Protein AF-D3ACR5-F1 (afdb_monomer)

Mean predicted aligned error: 16.27 Å

Secondary structure (DSSP, 8-state):
---------------------------------------------------------------------------------HHHHHHT--GGGGT-EEEETTEEEEEEEEEE-SSTTT--EEEEEEEEE-SS-TTPEEEEEEEEEE--TT--EEEE--EESSSSPPP--EEEEEE-SSSS-EEEEES-TTT-EEEEEHHHHSS-THHHHS---HHHHTTS-HHHHHHHHHHHHHHTTB--SSHHHHHHHHTSTT----B-TTT--GGGS-HHHHHHHHHHHHHHTS-HHHHTEETTEEGGGTTTT----GGGGGS-TT----

Solvent-accessible surface area (backbone atoms only — not comparable to full-atom values): 20387 Å² total; per-residue (Å²): 138,85,88,82,85,85,82,86,90,84,87,84,86,80,87,81,84,87,77,92,84,88,84,84,88,84,84,88,85,90,85,89,86,83,87,82,88,86,87,86,86,88,85,91,88,86,92,86,84,90,85,90,88,94,85,86,85,86,90,87,85,87,82,92,79,83,87,79,90,76,83,76,74,79,75,72,78,73,86,66,44,45,29,37,60,24,59,73,49,63,75,56,60,52,73,42,51,22,24,27,47,18,33,59,50,35,34,39,35,33,41,70,35,101,54,79,60,74,35,33,33,34,31,41,38,34,32,36,49,48,54,89,40,75,86,49,71,41,75,42,27,41,28,72,42,78,52,42,76,87,48,51,69,45,82,33,63,45,51,60,67,71,85,89,70,80,77,52,51,32,39,40,34,60,42,68,86,47,99,73,46,36,34,41,29,41,81,28,89,92,66,45,45,47,25,28,44,46,80,78,70,45,99,59,52,56,52,70,76,40,78,71,54,67,86,81,50,38,76,52,52,54,68,54,42,53,47,55,52,46,47,60,45,29,37,63,2,38,40,55,91,51,64,70,57,34,57,56,46,69,70,36,90,52,48,35,77,76,31,54,67,89,73,56,58,76,72,71,48,30,65,40,37,54,52,34,41,50,52,41,55,59,52,54,75,42,56,55,77,63,50,21,34,58,98,86,43,58,48,80,73,33,73,90,62,58,72,76,59,84,63,59,82,72,52,67,100,80,68,82,85,130

pLDDT: mean 71.91, std 27.98, range [21.19, 98.62]

Foldseek 3Di:
DDDDDDDDDDDDDDDDDDDDDDDDDDDDDDDDDDDDDDDDDDDDDDDDDDDYDDDDDDDDDDDDDDDDDDDPPPPPPPQDALLCVLQVHDPCQAVFWWAFQLARQWIKGWHFPPPGRHQVKIKIWTWGHDQAHLADIDTAWIWIDNGGRPDFKDKTFTHGPDPDDDTWIKIWGWQCVDPFTWIAIDGDPVRGGIIHTLVPQDPDSCLSRAADDLVNPLQPALVVLVLNLVSQVQSNQEADPDPVNNVVSVPRPRGHNDDYNVRDDCSSGHVSNVNSNVVSVVSSPDHSQRSCADPNRRVNVCVVPPPDPPCVVVPPPPDDDD

InterPro domains:
  IPR025582 YARHG domain [PF13308] (208-285)
  IPR025582 YARHG domain [SM01324] (200-285)
  IPR038434 YARHG domain superfamily [G3DSA:1.20.58.1690] (197-282)

Organism: NCBI:txid566550

Sequence (322 aa):
MKNKLLPGLIIALGLLTSACHTDSGFDAPAESFQKESQAETVSPAEEKPAAKDQSSDPADHVSIGTEETKDTETAFHTFSVKALNHLNADPSLIYNRYVKAGDIRTAISFSLAQDWKESDSLTCHFQTQDSQYESSWNGTADAVINTESGTITYKLIPEFFGTNQKNGTCEITFHLDETVPYIAVEGDPRLEGEYYSFQDSFSRPDEFTRYLGKADLYLYPTEDLKLLRNEIYAAHGRKFDTESLNQYFSAQAWYRGLLEPNAFSDAVLSDIEKKNITLIRELEEIPYNERNTIDGIQYGDEWDRLPVAPYLSYLHPGHETG

Structure (mmCIF, N/CA/C/O backbone):
data_AF-D3ACR5-F1
#
_entry.id   AF-D3ACR5-F1
#
loop_
_atom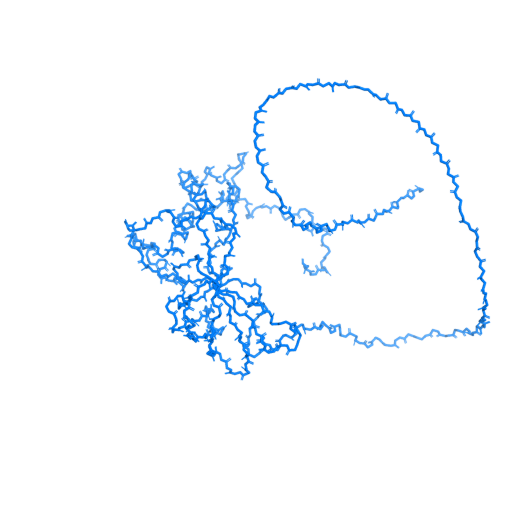_site.group_PDB
_atom_site.id
_atom_site.type_symbol
_atom_site.label_atom_id
_atom_site.label_alt_id
_atom_site.label_comp_id
_atom_site.label_asym_id
_atom_site.label_entity_id
_atom_site.label_seq_id
_atom_site.pdbx_PDB_ins_code
_atom_site.Cartn_x
_atom_site.Cartn_y
_atom_site.Cartn_z
_atom_site.occupancy
_atom_site.B_iso_or_equiv
_atom_site.auth_seq_id
_atom_site.auth_comp_id
_atom_site.auth_asym_id
_atom_site.auth_atom_id
_atom_site.pdbx_PDB_model_num
ATOM 1 N N . MET A 1 1 ? 44.773 37.109 18.756 1.00 33.84 1 MET A N 1
ATOM 2 C CA . MET A 1 1 ? 44.115 38.436 18.774 1.00 33.84 1 MET A CA 1
ATOM 3 C C . MET A 1 1 ? 42.871 38.376 17.899 1.00 33.84 1 MET A C 1
ATOM 5 O O . MET A 1 1 ? 42.998 37.968 16.756 1.00 33.84 1 MET A O 1
ATOM 9 N N . LYS A 1 2 ? 41.740 38.850 18.445 1.00 31.11 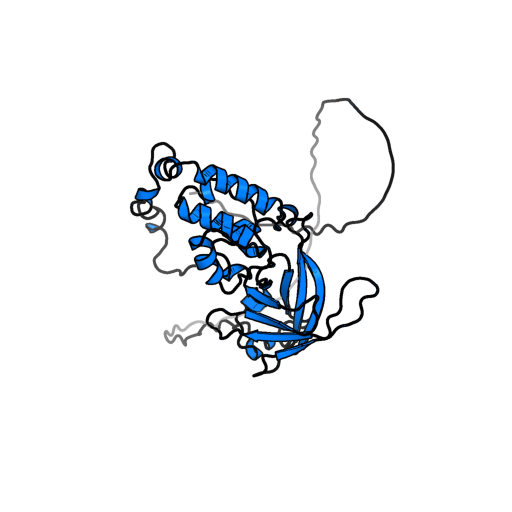2 LYS A N 1
ATOM 10 C CA . LYS A 1 2 ? 40.456 39.195 17.794 1.00 31.11 2 LYS A CA 1
ATOM 11 C C . LYS A 1 2 ? 39.433 38.071 17.526 1.00 31.11 2 LYS A C 1
ATOM 13 O O . LYS A 1 2 ? 39.400 37.458 16.471 1.00 31.11 2 LYS A O 1
ATOM 18 N N . ASN A 1 3 ? 38.570 37.932 18.536 1.00 30.52 3 ASN A N 1
ATOM 19 C CA . ASN A 1 3 ? 37.125 37.653 18.589 1.00 30.52 3 ASN A CA 1
ATOM 20 C C . ASN A 1 3 ? 36.304 37.705 17.286 1.00 30.52 3 ASN A C 1
ATOM 22 O O . ASN A 1 3 ? 36.484 38.630 16.494 1.00 30.52 3 ASN A O 1
ATOM 26 N N . LYS A 1 4 ? 35.279 36.833 17.228 1.00 31.22 4 LYS A N 1
ATOM 27 C CA . LYS A 1 4 ? 33.867 37.061 16.806 1.00 31.22 4 LYS A CA 1
ATOM 28 C C . LYS A 1 4 ? 33.094 35.737 17.033 1.00 31.22 4 LYS A C 1
ATOM 30 O O . LYS A 1 4 ? 33.472 34.740 16.440 1.00 31.22 4 LYS A O 1
ATOM 35 N N . LEU A 1 5 ? 32.282 35.563 18.084 1.00 30.84 5 LEU A N 1
ATOM 36 C CA . LEU A 1 5 ? 30.866 35.954 18.276 1.00 30.84 5 LEU A CA 1
ATOM 37 C C . LEU A 1 5 ? 29.908 35.490 17.156 1.00 30.84 5 LEU A C 1
ATOM 39 O O . LEU A 1 5 ? 29.862 36.102 16.092 1.00 30.84 5 LEU A O 1
ATOM 43 N N . LEU A 1 6 ? 29.135 34.436 17.465 1.00 35.00 6 LEU A N 1
ATOM 44 C CA . LEU A 1 6 ? 27.848 34.064 16.851 1.00 35.00 6 LEU A CA 1
ATOM 45 C C . LEU A 1 6 ? 26.759 35.102 17.186 1.00 35.00 6 LEU A C 1
ATOM 47 O O . LEU A 1 6 ? 26.846 35.760 18.227 1.00 35.00 6 LEU A O 1
ATOM 51 N N . PRO A 1 7 ? 25.688 35.165 16.374 1.00 37.28 7 PRO A N 1
ATOM 52 C CA . PRO A 1 7 ? 24.367 34.895 16.956 1.00 37.28 7 PRO A CA 1
ATOM 53 C C . PRO A 1 7 ? 23.392 34.118 16.040 1.00 37.28 7 PRO A C 1
ATOM 55 O O . PRO A 1 7 ? 23.309 34.369 14.844 1.00 37.28 7 PRO A O 1
ATOM 58 N N . GLY A 1 8 ? 22.611 33.224 16.658 1.00 29.69 8 GLY A N 1
ATOM 59 C CA . GLY A 1 8 ? 21.160 33.419 16.821 1.00 29.69 8 GLY A CA 1
ATOM 60 C C . GLY A 1 8 ? 20.215 33.119 15.651 1.00 29.69 8 GLY A C 1
ATOM 61 O O . GLY A 1 8 ? 19.986 33.961 14.793 1.00 29.69 8 GLY A O 1
ATOM 62 N N . LEU A 1 9 ? 19.575 31.953 15.746 1.00 27.44 9 LEU A N 1
ATOM 63 C CA . LEU A 1 9 ? 18.388 31.468 15.035 1.00 27.44 9 LEU A CA 1
ATOM 64 C C . LEU A 1 9 ? 17.110 32.256 15.414 1.00 27.44 9 LEU A C 1
ATOM 66 O O . LEU A 1 9 ? 16.853 32.408 16.605 1.00 27.44 9 LEU A O 1
ATOM 70 N N . ILE A 1 10 ? 16.271 32.647 14.441 1.00 28.95 10 ILE A N 1
ATOM 71 C CA . ILE A 1 10 ? 14.812 32.844 14.609 1.00 28.95 10 ILE A CA 1
ATOM 72 C C . ILE A 1 10 ? 14.119 32.434 13.296 1.00 28.95 10 ILE A C 1
ATOM 74 O O . ILE A 1 10 ? 14.259 33.119 12.287 1.00 28.95 10 ILE A O 1
ATOM 78 N N . ILE A 1 11 ? 13.360 31.333 13.307 1.00 31.52 11 ILE A N 1
ATOM 79 C CA . ILE A 1 11 ? 12.388 30.987 12.256 1.00 31.52 11 ILE A CA 1
ATOM 80 C C . ILE A 1 11 ? 11.001 31.235 12.850 1.00 31.52 11 ILE A C 1
ATOM 82 O O . ILE A 1 11 ? 10.609 30.585 13.816 1.00 31.52 11 ILE A O 1
ATOM 86 N N . ALA A 1 12 ? 10.287 32.215 12.300 1.00 28.69 12 ALA A N 1
ATOM 87 C CA . ALA A 1 12 ? 8.910 32.523 12.659 1.00 28.69 12 ALA A CA 1
ATOM 88 C C . ALA A 1 12 ? 7.952 31.652 11.833 1.00 28.69 12 ALA A C 1
ATOM 90 O O . ALA A 1 12 ? 7.974 31.684 10.603 1.00 28.69 12 ALA A O 1
ATOM 91 N N . LEU A 1 13 ? 7.117 30.880 12.527 1.00 28.56 13 LEU A N 1
ATOM 92 C CA . LEU A 1 13 ? 6.049 30.059 11.964 1.00 28.56 13 LEU A CA 1
ATOM 93 C C . LEU A 1 13 ? 4.800 30.941 11.789 1.00 28.56 13 LEU A C 1
ATOM 95 O O . LEU A 1 13 ? 4.186 31.357 12.771 1.00 28.56 13 LEU A O 1
ATOM 99 N N . GLY A 1 14 ? 4.456 31.280 10.546 1.00 28.92 14 GLY A N 1
ATOM 100 C CA . GLY A 1 14 ? 3.271 32.071 10.210 1.00 28.92 14 GLY A CA 1
ATOM 101 C C . GLY A 1 14 ? 2.099 31.183 9.798 1.00 28.92 14 GLY A C 1
ATOM 102 O O . GLY A 1 14 ? 2.100 30.637 8.699 1.00 28.92 14 GLY A O 1
ATOM 103 N N . LEU A 1 15 ? 1.098 31.067 10.672 1.00 29.89 15 LEU A N 1
ATOM 104 C CA . LEU A 1 15 ? -0.240 30.560 10.360 1.00 29.89 15 LEU A CA 1
ATOM 105 C C . LEU A 1 15 ? -0.975 31.584 9.481 1.00 29.89 15 LEU A C 1
ATOM 107 O O . LEU A 1 15 ? -1.134 32.734 9.889 1.00 29.89 15 LEU A O 1
ATOM 111 N N . LEU A 1 16 ? -1.457 31.171 8.308 1.00 29.41 16 LEU A N 1
ATOM 112 C CA . LEU A 1 16 ? -2.379 31.964 7.491 1.00 29.41 16 LEU A CA 1
ATOM 113 C C . LEU A 1 16 ? -3.713 31.232 7.374 1.00 29.41 16 LEU A C 1
ATOM 115 O O . LEU A 1 16 ? -3.828 30.189 6.734 1.00 29.41 16 LEU A O 1
ATOM 119 N N . THR A 1 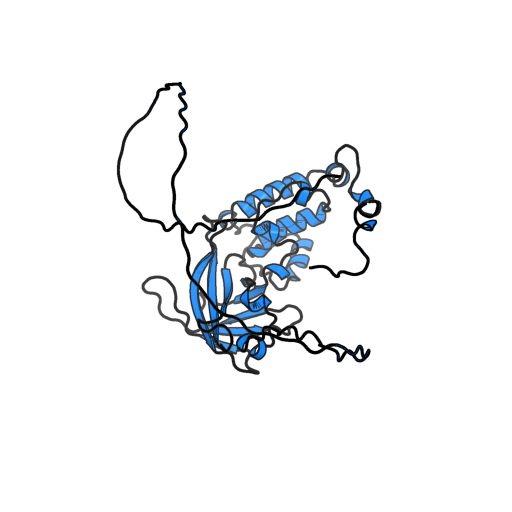17 ? -4.720 31.805 8.027 1.00 31.80 17 THR A N 1
ATOM 120 C CA . THR A 1 17 ? -6.128 31.451 7.889 1.00 31.80 17 THR A CA 1
ATOM 121 C C . THR A 1 17 ? -6.699 32.069 6.614 1.00 31.80 17 THR A C 1
ATOM 123 O O . THR A 1 17 ? -6.479 33.238 6.300 1.00 31.80 17 THR A O 1
ATOM 126 N N . SER A 1 18 ? -7.434 31.245 5.871 1.00 27.97 18 SER A N 1
ATOM 127 C CA . SER A 1 18 ? -8.158 31.603 4.654 1.00 27.97 18 SER A CA 1
ATOM 128 C C . SER A 1 18 ? -9.443 32.369 4.983 1.00 27.97 18 SER A C 1
ATOM 130 O O . SER A 1 18 ? -10.189 31.977 5.881 1.00 27.97 18 SER A O 1
ATOM 132 N N . ALA A 1 19 ? -9.727 33.427 4.224 1.00 27.91 19 ALA A N 1
ATOM 133 C CA . ALA A 1 19 ? -11.046 34.040 4.139 1.00 27.91 19 ALA A CA 1
ATOM 134 C C . ALA A 1 19 ? -11.402 34.242 2.659 1.00 27.91 19 ALA A C 1
ATOM 136 O O . ALA A 1 19 ? -10.678 34.894 1.910 1.00 27.91 19 ALA A O 1
ATOM 137 N N . CYS A 1 20 ? -12.522 33.644 2.252 1.00 29.77 20 CYS A N 1
ATOM 138 C CA . CYS A 1 20 ? -13.141 33.788 0.936 1.00 29.77 20 CYS A CA 1
ATOM 139 C C . CYS A 1 20 ? -13.548 35.243 0.677 1.00 29.77 20 CYS A C 1
ATOM 141 O O . CYS A 1 20 ? -13.973 35.890 1.626 1.00 29.77 20 CYS A O 1
ATOM 143 N N . HIS A 1 21 ? -13.541 35.697 -0.583 1.00 28.92 21 HIS A N 1
ATOM 144 C CA . HIS A 1 21 ? -14.597 36.529 -1.187 1.00 28.92 21 HIS A CA 1
ATOM 145 C C . HIS A 1 21 ? -14.546 36.397 -2.720 1.00 28.92 21 HIS A C 1
ATOM 147 O O . HIS A 1 21 ? -13.481 36.344 -3.330 1.00 28.92 21 HIS A O 1
ATOM 153 N N . THR A 1 22 ? -15.731 36.294 -3.309 1.00 27.77 22 THR A N 1
ATOM 154 C CA . THR A 1 22 ? -16.042 36.149 -4.732 1.00 27.77 22 THR A CA 1
ATOM 155 C C . THR A 1 22 ? -16.026 37.492 -5.471 1.00 27.77 22 THR A C 1
ATOM 157 O O . THR A 1 22 ? -16.474 38.490 -4.915 1.00 27.77 22 THR A O 1
ATOM 160 N N . ASP A 1 23 ? -15.653 37.453 -6.754 1.00 25.55 23 ASP A N 1
ATOM 161 C CA . ASP A 1 23 ? -16.488 37.844 -7.912 1.00 25.55 23 ASP A CA 1
ATOM 162 C C . ASP A 1 23 ? -15.832 38.773 -8.965 1.00 25.55 23 ASP A C 1
ATOM 164 O O . ASP A 1 23 ? -15.242 39.806 -8.665 1.00 25.55 23 ASP A O 1
ATOM 168 N N . SER A 1 24 ? -16.070 38.389 -10.225 1.00 28.06 24 SER A N 1
ATOM 169 C CA . SER A 1 24 ? -16.102 39.165 -11.478 1.00 28.06 24 SER A CA 1
ATOM 170 C C . SER A 1 24 ? -14.852 39.878 -12.051 1.00 28.06 24 SER A C 1
ATOM 172 O O . SER A 1 24 ? -14.403 40.901 -11.557 1.00 28.06 24 SER A O 1
ATOM 174 N N . GLY A 1 25 ? -14.438 39.422 -13.246 1.00 24.03 25 GLY A N 1
ATOM 175 C CA . GLY A 1 25 ? -14.574 40.221 -14.479 1.00 24.03 25 GLY A CA 1
ATOM 176 C C . GLY A 1 25 ? -13.403 41.085 -14.994 1.00 24.03 25 GLY A C 1
ATOM 177 O O . GLY A 1 25 ? -13.044 42.080 -14.385 1.00 24.03 25 GLY A O 1
ATOM 178 N N . PHE A 1 26 ? -13.020 40.785 -16.246 1.00 26.38 26 PHE A N 1
ATOM 179 C CA . PHE A 1 26 ? -12.505 41.670 -17.315 1.00 26.38 26 PHE A CA 1
ATOM 180 C C . PHE A 1 26 ? -11.000 42.010 -17.454 1.00 26.38 26 PHE A C 1
ATOM 182 O O . PHE A 1 26 ? -10.405 42.691 -16.631 1.00 26.38 26 PHE A O 1
ATOM 189 N N . ASP A 1 27 ? -10.488 41.564 -18.614 1.00 26.14 27 ASP A N 1
ATOM 190 C CA . ASP A 1 27 ? -9.570 42.158 -19.607 1.00 26.14 27 ASP A CA 1
ATOM 191 C C . ASP A 1 27 ? -8.234 42.849 -19.241 1.00 26.14 27 ASP A C 1
ATOM 193 O O . ASP A 1 27 ? -8.075 43.614 -18.300 1.00 26.14 27 ASP A O 1
ATOM 197 N N . ALA A 1 28 ? -7.267 42.544 -20.114 1.00 24.33 28 ALA A N 1
ATOM 198 C CA . ALA A 1 28 ? -5.831 42.839 -20.149 1.00 24.33 28 ALA A CA 1
ATOM 199 C C . ALA A 1 28 ? -5.467 44.325 -20.473 1.00 24.33 28 ALA A C 1
ATOM 201 O O . ALA A 1 28 ? -6.353 45.170 -20.533 1.00 24.33 28 ALA A O 1
ATOM 202 N N . PRO A 1 29 ? -4.222 44.656 -20.897 1.00 36.81 29 PRO A N 1
ATOM 203 C CA . PRO A 1 29 ? -2.937 44.646 -20.182 1.00 36.81 29 PRO A CA 1
ATOM 204 C C . PRO A 1 29 ? -2.195 46.016 -20.255 1.00 36.81 29 PRO A C 1
ATOM 206 O O . PRO A 1 29 ? -2.663 46.962 -20.876 1.00 36.81 29 PRO A O 1
ATOM 209 N N . ALA A 1 30 ? -0.955 46.024 -19.738 1.00 23.66 30 ALA A N 1
ATOM 210 C CA . ALA A 1 30 ? 0.179 46.894 -20.103 1.00 23.66 30 ALA A CA 1
ATOM 211 C C . ALA A 1 30 ? 0.336 48.255 -19.383 1.00 23.66 30 ALA A C 1
ATOM 213 O O . ALA A 1 30 ? -0.490 49.146 -19.492 1.00 23.66 30 ALA A O 1
ATOM 214 N N . GLU A 1 31 ? 1.458 48.419 -18.674 1.00 25.06 31 GLU A N 1
ATOM 215 C CA . GLU A 1 31 ? 2.580 49.309 -19.034 1.00 25.06 31 GLU A CA 1
ATOM 216 C C . GLU A 1 31 ? 3.423 49.731 -17.817 1.00 25.06 31 GLU A C 1
ATOM 218 O O . GLU A 1 31 ? 2.960 50.011 -16.715 1.00 25.06 31 GLU A O 1
ATOM 223 N N . SER A 1 32 ? 4.723 49.722 -18.084 1.00 23.64 32 SER A N 1
ATOM 224 C CA . SER A 1 32 ? 5.876 50.133 -17.293 1.00 23.64 32 SER A CA 1
ATOM 225 C C . SER A 1 32 ? 5.805 51.544 -16.715 1.00 23.64 32 SER A C 1
ATOM 227 O O . SER A 1 32 ? 5.412 52.442 -17.442 1.00 23.64 32 SER A O 1
ATOM 229 N N . PHE A 1 33 ? 6.414 51.779 -15.545 1.00 23.80 33 PHE A N 1
ATOM 230 C CA . PHE A 1 33 ? 7.235 52.978 -15.308 1.00 23.80 33 PHE A CA 1
ATOM 231 C C . PHE A 1 33 ? 8.332 52.708 -14.261 1.00 23.80 33 PHE A C 1
ATOM 233 O O . PHE A 1 33 ? 8.098 52.105 -13.217 1.00 23.80 33 PHE A O 1
ATOM 240 N N . GLN A 1 34 ? 9.556 53.125 -14.596 1.00 24.73 34 GLN A N 1
ATOM 241 C CA . GLN A 1 34 ? 10.772 53.063 -13.780 1.00 24.73 34 GLN A CA 1
ATOM 242 C C . GLN A 1 34 ? 10.972 54.335 -12.935 1.00 24.73 34 GLN A C 1
ATOM 244 O O . GLN A 1 34 ? 10.563 55.410 -13.366 1.00 24.73 34 GLN A O 1
ATOM 249 N N . LYS A 1 35 ? 11.807 54.183 -11.884 1.00 24.78 35 LYS A N 1
ATOM 250 C CA . LYS A 1 35 ? 12.662 55.191 -11.201 1.00 24.78 35 LYS A CA 1
ATOM 251 C C . LYS A 1 35 ? 11.926 56.242 -10.342 1.00 24.78 35 LYS A C 1
ATOM 253 O O . LYS A 1 35 ? 10.819 56.628 -10.652 1.00 24.78 35 LYS A O 1
ATOM 258 N N . GLU A 1 36 ? 12.457 56.761 -9.233 1.00 24.41 36 GLU A N 1
ATOM 259 C CA . GLU A 1 36 ? 13.837 56.880 -8.746 1.00 24.41 36 GLU A CA 1
ATOM 260 C C . GLU A 1 36 ? 13.858 57.116 -7.216 1.00 24.41 36 GLU A C 1
ATOM 262 O O . GLU A 1 36 ? 12.827 57.325 -6.583 1.00 24.41 36 GLU A O 1
ATOM 267 N N . SER A 1 37 ? 15.058 57.064 -6.639 1.00 22.84 37 SER A N 1
ATOM 268 C CA . SER A 1 37 ? 15.389 57.143 -5.212 1.00 22.84 37 SER A CA 1
ATOM 269 C C . SER A 1 37 ? 15.130 58.501 -4.552 1.00 22.84 37 SER A C 1
ATOM 271 O O . SER A 1 37 ? 15.305 59.517 -5.217 1.00 22.84 37 SER A O 1
ATOM 273 N N . GLN A 1 38 ? 14.991 58.521 -3.220 1.00 25.83 38 GLN A N 1
ATOM 274 C CA . GLN A 1 38 ? 15.742 59.441 -2.347 1.00 25.83 38 GLN A CA 1
ATOM 275 C C . GLN A 1 38 ? 15.709 58.979 -0.880 1.00 25.83 38 GLN A C 1
ATOM 277 O O . GLN A 1 38 ? 14.715 58.444 -0.399 1.00 25.83 38 GLN A O 1
ATOM 282 N N . ALA A 1 39 ? 16.850 59.139 -0.211 1.00 23.20 39 ALA A N 1
ATOM 283 C CA . ALA A 1 39 ? 17.116 58.757 1.168 1.00 23.20 39 ALA A CA 1
ATOM 284 C C . ALA A 1 39 ? 16.974 59.968 2.097 1.00 23.20 39 ALA A C 1
ATOM 286 O O . ALA A 1 39 ? 17.404 61.054 1.721 1.00 23.20 39 ALA A O 1
ATOM 287 N N . GLU A 1 40 ? 16.510 59.760 3.330 1.00 23.92 40 GLU A N 1
ATOM 288 C CA . GLU A 1 40 ? 16.863 60.637 4.448 1.00 23.92 40 GLU A CA 1
ATOM 289 C C . GLU A 1 40 ? 16.782 59.892 5.789 1.00 23.92 40 GLU A C 1
ATOM 291 O O . GLU A 1 40 ? 15.940 59.026 6.013 1.00 23.92 40 GLU A O 1
ATOM 296 N N . THR A 1 41 ? 17.748 60.206 6.646 1.00 21.19 41 THR A N 1
ATOM 297 C CA . THR A 1 41 ? 18.046 59.598 7.952 1.00 21.19 41 THR A CA 1
ATOM 298 C C . THR A 1 41 ? 17.512 60.531 9.039 1.00 21.19 41 THR A C 1
ATOM 300 O O . THR A 1 41 ? 17.561 61.729 8.803 1.00 21.19 41 THR A O 1
ATOM 303 N N . VAL A 1 42 ? 17.112 60.033 10.221 1.00 25.09 42 VAL A N 1
ATOM 304 C CA . VAL A 1 42 ? 17.284 60.678 11.553 1.00 25.09 42 VAL A CA 1
ATOM 305 C C . VAL A 1 42 ? 16.822 59.701 12.659 1.00 25.09 42 VAL A C 1
ATOM 307 O O . VAL A 1 42 ? 15.787 59.053 12.538 1.00 25.09 42 VAL A O 1
ATOM 310 N N . SER A 1 43 ? 17.624 59.605 13.726 1.00 24.78 43 SER A N 1
ATOM 311 C CA . SER A 1 43 ? 17.435 58.793 14.948 1.00 24.78 43 SER A CA 1
ATOM 312 C C . SER A 1 43 ? 17.126 59.706 16.177 1.00 24.78 43 SER A C 1
ATOM 314 O O . SER A 1 43 ? 16.829 60.878 15.970 1.00 24.78 43 SER A O 1
ATOM 316 N N . PRO A 1 44 ? 17.238 59.269 17.456 1.00 34.41 44 PRO A N 1
ATOM 317 C CA . PRO A 1 44 ? 16.146 58.750 18.293 1.00 34.41 44 PRO A CA 1
ATOM 318 C C . PRO A 1 44 ? 16.003 59.474 19.664 1.00 34.41 44 PRO A C 1
ATOM 320 O O . PRO A 1 44 ? 16.826 60.309 20.024 1.00 34.41 44 PRO A O 1
ATOM 323 N N . ALA A 1 45 ? 15.005 59.092 20.468 1.00 23.41 45 ALA A N 1
ATOM 324 C CA . ALA A 1 45 ? 14.887 59.356 21.917 1.00 23.41 45 ALA A CA 1
ATOM 325 C C . ALA A 1 45 ? 13.810 58.407 22.487 1.00 23.41 45 ALA A C 1
ATOM 327 O O . ALA A 1 45 ? 12.933 58.006 21.729 1.00 23.41 45 ALA A O 1
ATOM 328 N N . GLU A 1 46 ? 13.706 57.998 23.751 1.00 23.86 46 GLU A N 1
ATOM 329 C CA . GLU A 1 46 ? 14.465 57.994 25.015 1.00 23.86 46 GLU A CA 1
ATOM 330 C C . GLU A 1 46 ? 13.527 57.220 25.978 1.00 23.86 46 GLU A C 1
ATOM 332 O O . GLU A 1 46 ? 12.323 57.420 25.875 1.00 23.86 46 GLU A O 1
ATOM 337 N N . GLU A 1 47 ? 14.020 56.387 26.910 1.00 23.31 47 GLU A N 1
ATOM 338 C CA . GLU A 1 47 ? 13.452 56.308 28.279 1.00 23.31 47 GLU A CA 1
ATOM 339 C C . GLU A 1 47 ? 14.248 55.392 29.240 1.00 23.31 47 GLU A C 1
ATOM 341 O O . GLU A 1 47 ? 14.691 54.291 28.913 1.00 23.31 47 GLU A O 1
ATOM 346 N N . LYS A 1 48 ? 14.410 55.889 30.470 1.00 23.12 48 LYS A N 1
ATOM 347 C CA . LYS A 1 48 ? 14.864 55.269 31.740 1.00 23.12 48 LYS A CA 1
ATOM 348 C C . LYS A 1 48 ? 14.251 56.159 32.866 1.00 23.12 48 LYS A C 1
ATOM 350 O O . LYS A 1 48 ? 13.888 57.282 32.513 1.00 23.12 48 LYS A O 1
ATOM 355 N N . PRO A 1 49 ? 14.231 55.834 34.191 1.00 35.78 49 PRO A N 1
ATOM 356 C CA . PRO A 1 49 ? 14.792 54.674 34.912 1.00 35.78 49 PRO A CA 1
ATOM 357 C C . PRO A 1 49 ? 14.033 54.123 36.174 1.00 35.78 49 PRO A C 1
ATOM 359 O O . PRO A 1 49 ? 13.176 54.770 36.754 1.00 35.78 49 PRO A O 1
ATOM 362 N N . ALA A 1 50 ? 14.463 52.919 36.605 1.00 25.27 50 ALA A N 1
ATOM 363 C CA . ALA A 1 50 ? 14.839 52.375 37.945 1.00 25.27 50 ALA A CA 1
ATOM 364 C C . ALA A 1 50 ? 14.148 52.720 39.299 1.00 25.27 50 ALA A C 1
ATOM 366 O O . ALA A 1 50 ? 13.955 53.888 39.613 1.00 25.27 50 ALA A O 1
ATOM 367 N N . ALA A 1 51 ? 14.053 51.698 40.189 1.00 27.42 51 ALA A N 1
ATOM 368 C CA . ALA A 1 51 ? 14.412 51.691 41.644 1.00 27.42 51 ALA A CA 1
ATOM 369 C C . ALA A 1 51 ? 14.120 50.294 42.297 1.00 27.42 51 ALA A C 1
ATOM 371 O O . ALA A 1 51 ? 13.004 49.814 42.148 1.00 27.42 51 ALA A O 1
ATOM 372 N N . LYS A 1 52 ? 15.114 49.530 42.822 1.00 25.22 52 LYS A N 1
ATOM 373 C CA . LYS A 1 52 ? 15.652 49.421 44.227 1.00 25.22 52 LYS A CA 1
ATOM 374 C C . LYS A 1 52 ? 14.901 48.393 45.121 1.00 25.22 52 LYS A C 1
ATOM 376 O O . LYS A 1 52 ? 13.690 48.331 45.020 1.00 25.22 52 LYS A O 1
ATOM 381 N N . ASP A 1 53 ? 15.468 47.607 46.051 1.00 26.30 53 ASP A N 1
ATOM 382 C CA . ASP A 1 53 ? 16.825 47.390 46.599 1.00 26.30 53 ASP A CA 1
ATOM 383 C C . ASP A 1 53 ? 16.803 46.176 47.585 1.00 26.30 53 ASP A C 1
ATOM 385 O O . ASP A 1 53 ? 15.726 45.779 48.026 1.00 26.30 53 ASP A O 1
ATOM 389 N N . GLN A 1 54 ? 17.999 45.740 48.015 1.00 26.00 54 GLN A N 1
ATOM 390 C CA . GLN A 1 54 ? 18.385 45.053 49.276 1.00 26.00 54 GLN A CA 1
ATOM 391 C C . GLN A 1 54 ? 18.744 43.547 49.348 1.00 26.00 54 GLN A C 1
ATOM 393 O O . GLN A 1 54 ? 18.030 42.641 48.937 1.00 26.00 54 GLN A O 1
ATOM 398 N N . SER A 1 55 ? 19.920 43.362 49.963 1.00 25.09 55 SER A N 1
ATOM 399 C CA . SER A 1 55 ? 20.833 42.222 50.086 1.00 25.09 55 SER A CA 1
ATOM 400 C C . SER A 1 55 ? 20.880 41.630 51.501 1.00 25.09 55 SER A C 1
ATOM 402 O O . SER A 1 55 ? 20.648 42.382 52.444 1.00 25.09 55 SER A O 1
ATOM 404 N N . SER A 1 56 ? 21.435 40.419 51.662 1.00 27.00 56 SER A N 1
ATOM 405 C CA . SER A 1 56 ? 22.535 40.162 52.622 1.00 27.00 56 SER A CA 1
ATOM 406 C C . SER A 1 56 ? 23.084 38.730 52.511 1.00 27.00 56 SER A C 1
ATOM 408 O O . SER A 1 56 ? 22.330 37.776 52.669 1.00 27.00 56 SER A O 1
ATOM 410 N N . ASP A 1 57 ? 24.399 38.623 52.326 1.00 26.64 57 ASP A N 1
ATOM 411 C CA . ASP A 1 57 ? 25.276 37.462 52.585 1.00 26.64 57 ASP A CA 1
ATOM 412 C C . ASP A 1 57 ? 26.110 37.790 53.854 1.00 26.64 57 ASP A C 1
ATOM 414 O O . ASP A 1 57 ? 26.255 38.988 54.146 1.00 26.64 57 ASP A O 1
ATOM 418 N N . PRO A 1 58 ? 26.674 36.821 54.621 1.00 33.81 58 PRO A N 1
ATOM 419 C CA . PRO A 1 58 ? 28.007 36.301 54.262 1.00 33.81 58 PRO A CA 1
ATOM 420 C C . PRO A 1 58 ? 28.375 34.852 54.686 1.00 33.81 58 PRO A C 1
ATOM 422 O O . PRO A 1 58 ? 28.024 34.377 55.760 1.00 33.81 58 PRO A O 1
ATOM 425 N N . ALA A 1 59 ? 29.185 34.234 53.816 1.00 24.30 59 ALA A N 1
ATOM 426 C CA . ALA A 1 59 ? 30.402 33.422 54.014 1.00 24.30 59 ALA A CA 1
ATOM 427 C C . ALA A 1 59 ? 30.547 32.418 55.183 1.00 24.30 59 ALA A C 1
ATOM 429 O O . ALA A 1 59 ? 30.625 32.812 56.339 1.00 24.30 59 ALA A O 1
ATOM 430 N N . ASP A 1 60 ? 30.860 31.161 54.826 1.00 24.62 60 ASP A N 1
ATOM 431 C CA . ASP A 1 60 ? 31.928 30.379 55.474 1.00 24.62 60 ASP A CA 1
ATOM 432 C C . ASP A 1 60 ? 32.589 29.391 54.487 1.00 24.62 60 ASP A C 1
ATOM 434 O O . ASP A 1 60 ? 31.949 28.820 53.602 1.00 24.62 60 ASP A O 1
ATOM 438 N N . HIS A 1 61 ? 33.911 29.250 54.602 1.00 27.20 61 HIS A N 1
ATOM 439 C CA . HIS A 1 61 ? 34.810 28.583 53.656 1.00 27.20 61 HIS A CA 1
ATOM 440 C C . HIS A 1 61 ? 35.033 27.080 53.953 1.00 27.20 61 HIS A C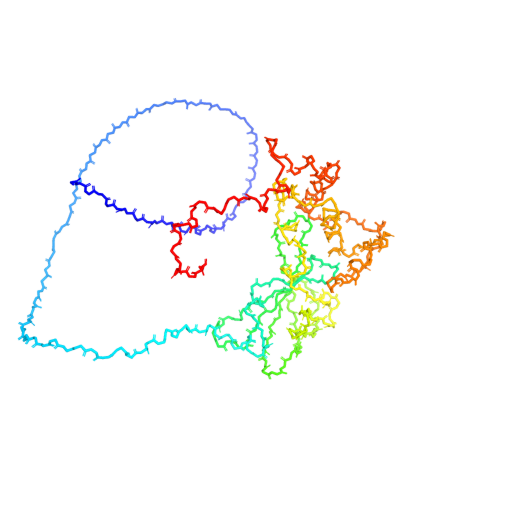 1
ATOM 442 O O . HIS A 1 61 ? 35.399 26.710 55.061 1.00 27.20 61 HIS A O 1
ATOM 448 N N . VAL A 1 62 ? 34.994 26.286 52.871 1.00 28.03 62 VAL A N 1
ATOM 449 C CA . VAL A 1 62 ? 35.912 25.185 52.476 1.00 28.03 62 VAL A CA 1
ATOM 450 C C . VAL A 1 62 ? 35.957 23.893 53.310 1.00 28.03 62 VAL A C 1
ATOM 452 O O . VAL A 1 62 ? 36.508 23.849 54.404 1.00 28.03 62 VAL A O 1
ATOM 455 N N . SER A 1 63 ? 35.622 22.773 52.654 1.00 24.56 63 SER A N 1
ATOM 456 C CA . SER A 1 63 ? 36.541 21.625 52.526 1.00 24.56 63 SER A CA 1
ATOM 457 C C . SER A 1 63 ? 36.180 20.726 51.340 1.00 24.56 63 SER A C 1
ATOM 459 O O . SER A 1 63 ? 35.023 20.388 51.118 1.00 24.56 63 SER A O 1
ATOM 461 N N . ILE A 1 64 ? 37.215 20.381 50.574 1.00 28.05 64 ILE A N 1
ATOM 462 C CA . ILE A 1 64 ? 37.224 19.429 49.461 1.00 28.05 64 ILE A CA 1
ATOM 463 C C . ILE A 1 64 ? 37.137 18.010 50.038 1.00 28.05 64 ILE A C 1
ATOM 465 O O . ILE A 1 64 ? 37.934 17.655 50.904 1.00 28.05 64 ILE A O 1
ATOM 469 N N . GLY A 1 65 ? 36.208 17.207 49.523 1.00 27.17 65 GLY A N 1
ATOM 470 C CA . GLY A 1 65 ? 36.121 15.765 49.739 1.00 27.17 65 GLY A CA 1
ATOM 471 C C . GLY A 1 65 ? 35.637 15.098 48.454 1.00 27.17 65 GLY A C 1
ATOM 472 O O . GLY A 1 65 ? 34.589 15.461 47.926 1.00 27.17 65 GLY A O 1
ATOM 473 N N . THR A 1 66 ? 36.460 14.206 47.918 1.00 27.14 66 THR A N 1
ATOM 474 C CA . THR A 1 66 ? 36.252 13.428 46.690 1.00 27.14 66 THR A CA 1
ATOM 475 C C . THR A 1 66 ? 35.413 12.173 46.981 1.00 27.14 66 THR A C 1
ATOM 477 O O . THR A 1 66 ? 35.501 11.658 48.092 1.00 27.14 66 THR A O 1
ATOM 480 N N . GLU A 1 67 ? 34.724 11.663 45.946 1.00 26.80 67 GLU A N 1
ATOM 481 C CA . GLU A 1 67 ? 34.035 10.349 45.844 1.00 26.80 67 GLU A CA 1
ATOM 482 C C . GLU A 1 67 ? 32.683 10.272 46.597 1.00 26.80 67 GLU A C 1
ATOM 484 O O . GLU A 1 67 ? 32.562 10.717 47.727 1.00 26.80 67 GLU A O 1
ATOM 489 N N . GLU A 1 68 ? 31.555 9.812 46.044 1.00 28.00 68 GLU A N 1
ATOM 490 C CA . GLU A 1 68 ? 31.286 8.796 45.017 1.00 28.00 68 GLU A CA 1
ATOM 491 C C . GLU A 1 68 ? 30.102 9.205 44.107 1.00 28.00 68 GLU A C 1
ATOM 493 O O . GLU A 1 68 ? 29.064 9.687 44.569 1.00 28.00 68 GLU A O 1
ATOM 498 N N . THR A 1 69 ? 30.233 8.977 42.798 1.00 28.59 69 THR A N 1
ATOM 499 C CA . THR A 1 69 ? 29.146 9.077 41.813 1.00 28.59 69 THR A CA 1
ATOM 500 C C . THR A 1 69 ? 28.155 7.930 42.005 1.00 28.59 69 THR A C 1
ATOM 502 O O . THR A 1 69 ? 28.462 6.790 41.670 1.00 28.59 69 THR A O 1
ATOM 505 N N . LYS A 1 70 ? 26.954 8.228 42.513 1.00 33.03 70 LYS A N 1
ATOM 506 C CA . LYS A 1 70 ? 25.793 7.353 42.319 1.00 33.03 70 LYS A CA 1
ATOM 507 C C . LYS A 1 70 ? 25.235 7.591 40.927 1.00 33.03 70 LYS A C 1
ATOM 509 O O . LYS A 1 70 ? 24.826 8.708 40.609 1.00 33.03 70 LYS A O 1
ATOM 514 N N . ASP A 1 71 ? 25.245 6.519 40.149 1.00 34.47 71 ASP A N 1
ATOM 515 C CA . ASP A 1 71 ? 24.631 6.375 38.840 1.00 34.47 71 ASP A CA 1
ATOM 516 C C . ASP A 1 71 ? 23.257 7.048 38.808 1.00 34.47 71 ASP A C 1
ATOM 518 O O . ASP A 1 71 ? 22.278 6.579 39.391 1.00 34.47 71 ASP A O 1
ATOM 522 N N . THR A 1 72 ? 23.196 8.193 38.135 1.00 33.03 72 THR A N 1
ATOM 523 C CA . THR A 1 72 ? 21.938 8.712 37.614 1.00 33.03 72 THR A CA 1
ATOM 524 C C . THR A 1 72 ? 21.757 8.017 36.282 1.00 33.03 72 THR A C 1
ATOM 526 O O . THR A 1 72 ? 22.192 8.491 35.239 1.00 33.03 72 THR A O 1
ATOM 529 N N . GLU A 1 73 ? 21.183 6.820 36.355 1.00 39.53 73 GLU A N 1
ATOM 530 C CA . GLU A 1 73 ? 20.586 6.160 35.208 1.00 39.53 73 GLU A CA 1
ATOM 531 C C . GLU A 1 73 ? 19.584 7.165 34.631 1.00 39.53 73 GLU A C 1
ATOM 533 O O . GLU A 1 73 ? 18.578 7.506 35.261 1.00 39.53 73 GLU A O 1
ATOM 538 N N . THR A 1 74 ? 19.939 7.766 33.497 1.00 37.59 74 THR A N 1
ATOM 539 C CA . THR A 1 74 ? 19.085 8.695 32.769 1.00 37.59 74 THR A CA 1
ATOM 540 C C . THR A 1 74 ? 17.854 7.907 32.355 1.00 37.59 74 THR A C 1
ATOM 542 O O . THR A 1 74 ? 17.853 7.232 31.330 1.00 37.59 74 THR A O 1
ATOM 545 N N . ALA A 1 75 ? 16.819 7.934 33.194 1.00 38.50 75 ALA A N 1
ATOM 546 C CA . ALA A 1 75 ? 15.520 7.385 32.878 1.00 38.50 75 ALA A CA 1
ATOM 547 C C . ALA A 1 75 ? 14.986 8.180 31.687 1.00 38.50 75 ALA A C 1
ATOM 549 O O . ALA A 1 75 ? 14.384 9.245 31.839 1.00 38.50 7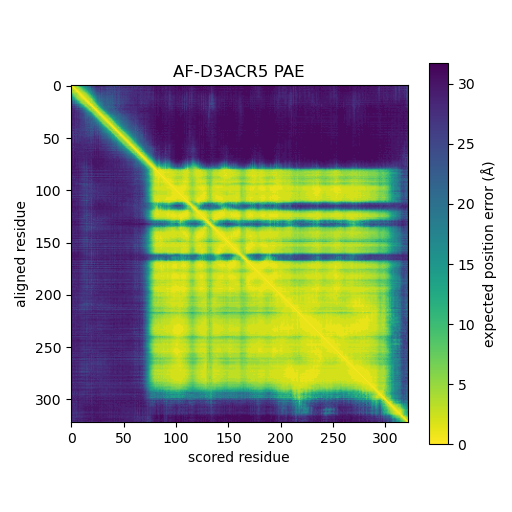5 ALA A O 1
ATOM 550 N N . PHE A 1 76 ? 15.242 7.682 30.479 1.00 36.16 76 PHE A N 1
ATOM 551 C CA . PHE A 1 76 ? 14.425 8.028 29.336 1.00 36.16 76 PHE A CA 1
ATOM 552 C C . PHE A 1 76 ? 13.006 7.663 29.750 1.00 36.16 76 PHE A C 1
ATOM 554 O O . PHE A 1 76 ? 12.684 6.492 29.939 1.00 36.16 76 PHE A O 1
ATOM 561 N N . HIS A 1 77 ? 12.177 8.674 30.002 1.00 46.75 77 HIS A N 1
ATOM 562 C CA . HIS A 1 77 ? 10.754 8.465 30.193 1.00 46.75 77 HIS A CA 1
ATOM 563 C C . HIS A 1 77 ? 10.228 7.845 28.902 1.00 46.75 77 HIS A C 1
ATOM 565 O O . HIS A 1 77 ? 9.946 8.563 27.944 1.00 46.75 77 HIS A O 1
ATOM 571 N N . THR A 1 78 ? 10.131 6.517 28.866 1.00 46.31 78 THR A N 1
ATOM 572 C CA . THR A 1 78 ? 9.471 5.803 27.784 1.00 46.31 78 THR A CA 1
ATOM 573 C C . THR A 1 78 ? 8.066 6.375 27.689 1.00 46.31 78 THR A C 1
ATOM 575 O O . THR A 1 78 ? 7.289 6.329 28.648 1.00 46.31 78 THR A O 1
ATOM 578 N N . PHE A 1 79 ? 7.771 7.012 26.560 1.00 58.78 79 PHE A N 1
ATOM 579 C CA . PHE A 1 79 ? 6.448 7.524 26.261 1.00 58.78 79 PHE A CA 1
ATOM 580 C C . PHE A 1 79 ? 5.521 6.316 26.096 1.00 58.78 79 PHE A C 1
ATOM 582 O O . PHE A 1 79 ? 5.463 5.695 25.043 1.00 58.78 79 PHE A O 1
ATOM 589 N N . SER A 1 80 ? 4.876 5.920 27.190 1.00 67.56 80 SER A N 1
ATOM 590 C CA . SER A 1 80 ? 4.007 4.750 27.249 1.00 67.56 80 SER A CA 1
ATOM 591 C C . SER A 1 80 ? 2.570 5.186 26.988 1.00 67.56 80 SER A C 1
ATOM 593 O O . SER A 1 80 ? 1.941 5.779 27.862 1.00 67.56 80 SER A O 1
ATOM 595 N N . VAL A 1 81 ? 2.046 4.882 25.801 1.00 84.50 81 VAL A N 1
ATOM 596 C CA . VAL A 1 81 ? 0.630 5.081 25.467 1.00 84.50 81 VAL A CA 1
ATOM 597 C C . VAL A 1 81 ? -0.143 3.831 25.875 1.00 84.50 81 VAL A C 1
ATOM 599 O O . VAL A 1 81 ? 0.101 2.747 25.346 1.00 84.50 81 VAL A O 1
ATOM 602 N N . LYS A 1 82 ? -1.109 3.979 26.789 1.00 88.62 82 LYS A N 1
ATOM 603 C CA . LYS A 1 82 ? -1.926 2.866 27.301 1.00 88.62 82 LYS A CA 1
ATOM 604 C C . LYS A 1 82 ? -2.590 2.069 26.175 1.00 88.62 82 LYS A C 1
ATOM 606 O O . LYS A 1 82 ? -2.522 0.842 26.182 1.00 88.62 82 LYS A O 1
ATOM 611 N N . ALA A 1 83 ? -3.150 2.763 25.181 1.00 89.88 83 ALA A N 1
ATOM 612 C CA . ALA A 1 83 ? -3.795 2.110 24.052 1.00 89.88 83 ALA A CA 1
ATOM 613 C C . ALA A 1 83 ? -2.856 1.201 23.240 1.00 89.88 83 ALA A C 1
ATOM 615 O O . ALA A 1 83 ? -3.251 0.095 22.875 1.00 89.88 83 ALA A O 1
ATOM 616 N N . LEU A 1 84 ? -1.613 1.638 23.010 1.00 91.75 84 LEU A N 1
ATOM 617 C CA . LEU A 1 84 ? -0.598 0.851 22.304 1.00 91.75 84 LEU A CA 1
ATOM 618 C C . LEU A 1 84 ? -0.143 -0.352 23.132 1.00 91.75 84 LEU A C 1
ATOM 620 O O . LEU A 1 84 ? -0.022 -1.449 22.598 1.00 91.75 84 LEU A O 1
ATOM 624 N N . ASN A 1 85 ? 0.018 -0.179 24.447 1.00 91.44 85 ASN A N 1
ATOM 625 C CA . ASN A 1 85 ? 0.374 -1.280 25.343 1.00 91.44 85 ASN A CA 1
ATOM 626 C C . ASN A 1 85 ? -0.694 -2.379 25.368 1.00 91.44 85 ASN A C 1
ATOM 628 O O . ASN A 1 85 ? -0.354 -3.558 25.405 1.00 91.44 85 ASN A O 1
ATOM 632 N N . HIS A 1 86 ? -1.982 -2.017 25.350 1.00 93.19 86 HIS A N 1
ATOM 633 C CA . HIS A 1 86 ? -3.070 -2.998 25.297 1.00 93.19 86 HIS A CA 1
ATOM 634 C C . HIS A 1 86 ? -3.009 -3.870 24.037 1.00 93.19 86 HIS A C 1
ATOM 636 O O . HIS A 1 86 ? -3.270 -5.068 24.124 1.00 93.19 86 HIS A O 1
ATOM 642 N N . LEU A 1 87 ? -2.634 -3.267 22.905 1.00 93.50 87 LEU A N 1
ATOM 643 C CA . LEU A 1 87 ? -2.484 -3.935 21.611 1.00 93.50 87 LEU A CA 1
ATOM 644 C C . LEU A 1 87 ? -1.107 -4.587 21.416 1.00 93.50 87 LEU A C 1
ATOM 646 O O . LEU A 1 87 ? -0.890 -5.226 20.392 1.00 93.50 87 LEU A O 1
ATOM 650 N N . ASN A 1 88 ? -0.175 -4.409 22.362 1.00 91.50 88 ASN A N 1
ATOM 651 C CA . ASN A 1 88 ? 1.238 -4.761 22.198 1.00 91.50 88 ASN A CA 1
ATOM 652 C C . ASN A 1 88 ? 1.841 -4.180 20.898 1.00 91.50 88 ASN A C 1
ATOM 654 O O . ASN A 1 88 ? 2.571 -4.853 20.174 1.00 91.50 88 ASN A O 1
ATOM 658 N N . ALA A 1 89 ? 1.481 -2.934 20.583 1.00 91.88 89 ALA A N 1
ATOM 659 C CA . ALA A 1 89 ? 1.820 -2.268 19.333 1.00 91.88 89 ALA A CA 1
ATOM 660 C C . ALA A 1 89 ? 3.032 -1.336 19.476 1.00 91.88 89 ALA A C 1
ATOM 662 O O . ALA A 1 89 ? 3.180 -0.633 20.478 1.00 91.88 89 ALA A O 1
ATOM 663 N N . ASP A 1 90 ? 3.856 -1.276 18.431 1.00 90.44 90 ASP A N 1
ATOM 664 C CA . ASP A 1 90 ? 4.890 -0.251 18.277 1.00 90.44 90 ASP A CA 1
ATOM 665 C C . ASP A 1 90 ? 4.253 1.138 18.025 1.00 90.44 90 ASP A C 1
ATOM 667 O O . ASP A 1 90 ? 3.163 1.216 17.441 1.00 90.44 90 ASP A O 1
ATOM 671 N N . PRO A 1 91 ? 4.902 2.257 18.419 1.00 90.56 91 PRO A N 1
ATOM 672 C CA . PRO A 1 91 ? 4.423 3.605 18.110 1.00 90.56 91 PRO A CA 1
ATOM 673 C C . PRO A 1 91 ? 4.120 3.867 16.629 1.00 90.56 91 PRO A C 1
ATOM 675 O O . PRO A 1 91 ? 3.320 4.753 16.338 1.00 90.56 91 PRO A O 1
ATOM 678 N N . SER A 1 92 ? 4.688 3.094 15.700 1.00 90.88 92 SER A N 1
ATOM 679 C CA . SER A 1 92 ? 4.332 3.112 14.274 1.00 90.88 92 SER A CA 1
ATOM 680 C C . SER A 1 92 ? 2.848 2.969 14.001 1.00 90.88 92 SER A C 1
ATOM 682 O O . SER A 1 92 ? 2.374 3.579 13.045 1.00 90.88 92 SER A O 1
ATOM 684 N N . LEU A 1 93 ? 2.083 2.302 14.869 1.00 93.69 93 LEU A N 1
ATOM 685 C CA . LEU A 1 93 ? 0.636 2.181 14.698 1.00 93.69 93 LEU A CA 1
ATOM 686 C C . LEU A 1 93 ? -0.074 3.537 14.559 1.00 93.69 93 LEU A C 1
ATOM 688 O O . LEU A 1 93 ? -1.030 3.644 13.796 1.00 93.69 93 LEU A O 1
ATOM 692 N N . ILE A 1 94 ? 0.394 4.577 15.258 1.00 91.19 94 ILE A N 1
ATOM 693 C CA . ILE A 1 94 ? -0.244 5.906 15.261 1.00 91.19 94 ILE A CA 1
ATOM 694 C C . ILE A 1 94 ? 0.364 6.917 14.280 1.00 91.19 94 ILE A C 1
ATOM 696 O O . ILE A 1 94 ? -0.169 8.016 14.147 1.00 91.19 94 ILE A O 1
ATOM 700 N N . TYR A 1 95 ? 1.479 6.605 13.615 1.00 87.88 95 TYR A N 1
ATOM 701 C CA . TYR A 1 95 ? 2.061 7.507 12.608 1.00 87.88 95 TYR A CA 1
ATOM 702 C C . TYR A 1 95 ? 2.145 6.899 11.206 1.00 87.88 95 TYR A C 1
ATOM 704 O O . TYR A 1 95 ? 2.285 7.647 10.238 1.00 87.88 95 TYR A O 1
ATOM 712 N N . ASN A 1 96 ? 2.006 5.578 11.070 1.00 93.00 96 ASN A N 1
ATOM 713 C CA . ASN A 1 96 ? 1.943 4.920 9.774 1.00 93.00 96 ASN A CA 1
ATOM 714 C C . ASN A 1 96 ? 0.524 4.922 9.204 1.00 93.00 96 ASN A C 1
ATOM 716 O O . ASN A 1 96 ? -0.491 4.907 9.905 1.00 93.00 96 ASN A O 1
ATOM 720 N N . ARG A 1 97 ? 0.477 4.891 7.874 1.00 95.19 97 ARG A N 1
ATOM 721 C CA . ARG A 1 97 ? -0.721 4.564 7.109 1.00 95.19 97 ARG A CA 1
ATOM 722 C C . ARG A 1 97 ? -0.701 3.081 6.762 1.00 95.19 97 ARG A C 1
ATOM 724 O O . ARG A 1 97 ? 0.344 2.551 6.386 1.00 95.19 97 ARG A O 1
ATOM 731 N N . TYR A 1 98 ? -1.867 2.453 6.814 1.00 97.94 98 TYR A N 1
ATOM 732 C CA . TYR A 1 98 ? -2.065 1.070 6.409 1.00 97.94 98 TYR A CA 1
ATOM 733 C C . TYR A 1 98 ? -2.969 1.040 5.182 1.00 97.94 98 TYR A C 1
ATOM 735 O O . TYR A 1 98 ? -4.082 1.557 5.228 1.00 97.94 98 TYR A O 1
ATOM 743 N N . VAL A 1 99 ? -2.496 0.475 4.077 1.00 97.56 99 VAL A N 1
ATOM 744 C CA . VAL A 1 99 ? -3.215 0.429 2.797 1.00 97.56 99 VAL A CA 1
ATOM 745 C C . VAL A 1 99 ? -3.910 -0.908 2.605 1.00 97.56 99 VAL A C 1
ATOM 747 O O . VAL A 1 99 ? -3.411 -1.946 3.041 1.00 97.56 99 VAL A O 1
ATOM 750 N N . LYS A 1 100 ? -5.072 -0.882 1.957 1.00 98.19 100 LYS A N 1
ATOM 751 C CA . LYS A 1 100 ? -5.874 -2.071 1.688 1.00 98.19 100 LYS A CA 1
ATOM 752 C C . LYS A 1 100 ? -5.182 -2.956 0.653 1.00 98.19 100 LYS A C 1
ATOM 754 O O . LYS A 1 100 ? -4.700 -2.489 -0.378 1.00 98.19 100 LYS A O 1
ATOM 759 N N . ALA A 1 101 ? -5.176 -4.257 0.911 1.00 98.19 101 ALA A N 1
ATOM 760 C CA . ALA A 1 101 ? -4.570 -5.244 0.035 1.00 98.19 101 ALA A CA 1
ATOM 761 C C . ALA A 1 101 ? -5.201 -5.221 -1.371 1.00 98.19 101 ALA A C 1
ATOM 763 O O . ALA A 1 101 ? -6.410 -5.403 -1.528 1.00 98.19 101 ALA A O 1
ATOM 764 N N . GLY A 1 102 ? -4.372 -5.000 -2.394 1.00 96.56 102 GLY A N 1
ATOM 765 C CA . GLY A 1 102 ? -4.786 -4.845 -3.795 1.00 96.56 102 GLY A CA 1
ATOM 766 C C . GLY A 1 102 ? -5.560 -3.563 -4.130 1.00 96.56 102 GLY A C 1
ATOM 767 O O . GLY A 1 102 ? -6.029 -3.440 -5.259 1.00 96.56 102 GLY A O 1
ATOM 768 N N . ASP A 1 103 ? -5.701 -2.626 -3.191 1.00 95.94 103 ASP A N 1
ATOM 769 C CA . ASP A 1 103 ? -6.278 -1.300 -3.421 1.00 95.94 103 ASP A CA 1
ATOM 770 C C . ASP A 1 103 ? -5.543 -0.252 -2.576 1.00 95.94 103 ASP A C 1
ATOM 772 O O . ASP A 1 103 ? -6.008 0.182 -1.519 1.00 95.94 103 ASP A O 1
ATOM 776 N N . ILE A 1 104 ? -4.376 0.174 -3.064 1.00 94.44 104 ILE A N 1
ATOM 777 C CA . ILE A 1 104 ? -3.516 1.140 -2.371 1.00 94.44 104 ILE A CA 1
ATOM 778 C C . ILE A 1 104 ? -4.191 2.497 -2.116 1.00 94.44 104 ILE A C 1
ATOM 780 O O . ILE A 1 104 ? -3.733 3.258 -1.269 1.00 94.44 104 ILE A O 1
ATOM 784 N N . ARG A 1 105 ? -5.297 2.809 -2.804 1.00 93.19 105 ARG A N 1
ATOM 785 C CA . ARG A 1 105 ? -6.029 4.075 -2.647 1.00 93.19 105 ARG A CA 1
ATOM 786 C C . ARG A 1 105 ? -6.996 4.072 -1.477 1.00 93.19 105 ARG A C 1
ATOM 788 O O . ARG A 1 105 ? -7.520 5.131 -1.136 1.00 93.19 105 ARG A O 1
ATOM 795 N N . THR A 1 106 ? -7.230 2.920 -0.867 1.00 95.31 106 THR A N 1
ATOM 796 C CA . THR A 1 106 ? -8.025 2.788 0.348 1.00 95.31 106 THR A CA 1
ATOM 797 C C . THR A 1 106 ? -7.083 2.521 1.510 1.00 95.31 106 THR A C 1
ATOM 799 O O . THR A 1 106 ? -6.228 1.642 1.442 1.00 95.31 106 THR A O 1
ATOM 802 N N . ALA A 1 107 ? -7.230 3.271 2.598 1.00 96.75 107 ALA A N 1
ATOM 803 C CA . ALA A 1 107 ? -6.335 3.154 3.737 1.00 96.75 107 ALA A CA 1
ATOM 804 C C . ALA A 1 107 ? -7.035 3.388 5.072 1.00 96.75 107 ALA A C 1
ATOM 806 O O . ALA A 1 107 ? -8.112 3.981 5.146 1.00 96.75 107 ALA A O 1
ATOM 807 N N . ILE A 1 108 ? -6.361 2.956 6.130 1.00 98.06 108 ILE A N 1
ATOM 808 C CA . ILE A 1 108 ? -6.647 3.332 7.506 1.00 98.06 108 ILE A CA 1
ATOM 809 C C . ILE A 1 108 ? -5.410 3.958 8.147 1.00 98.06 108 ILE A C 1
ATOM 811 O O . ILE A 1 108 ? -4.268 3.703 7.756 1.00 98.06 108 ILE A O 1
ATOM 815 N N . SER A 1 109 ? -5.640 4.803 9.141 1.00 97.44 109 SER A N 1
ATOM 816 C CA . SER A 1 109 ? -4.596 5.352 10.007 1.00 97.44 109 SER A CA 1
ATOM 817 C C . SER A 1 109 ? -5.168 5.570 11.398 1.00 97.44 109 SER A C 1
ATOM 819 O O . SER A 1 109 ? -6.387 5.675 11.549 1.00 97.44 109 SER A O 1
ATOM 821 N N . PHE A 1 110 ? -4.305 5.654 12.404 1.00 95.62 110 PHE A N 1
ATOM 822 C CA . PHE A 1 110 ? -4.738 5.811 13.786 1.00 95.62 110 PHE A CA 1
ATOM 823 C C . PHE A 1 110 ? -4.205 7.106 14.372 1.00 95.62 110 PHE A C 1
ATOM 825 O O . PHE A 1 110 ? -3.089 7.520 14.084 1.00 95.62 110 PHE A O 1
ATOM 832 N N . SER A 1 111 ? -5.000 7.732 15.228 1.00 92.12 111 SER A N 1
ATOM 833 C CA . SER A 1 111 ? -4.548 8.820 16.086 1.00 92.12 111 SER A CA 1
ATOM 834 C C . SER A 1 111 ? -4.972 8.556 17.526 1.00 92.12 111 SER A C 1
ATOM 836 O O . SER A 1 111 ? -5.841 7.724 17.803 1.00 92.12 111 SER A O 1
ATOM 838 N N . LEU A 1 112 ? -4.336 9.243 18.471 1.00 88.31 112 LEU A N 1
ATOM 839 C CA . LEU A 1 112 ? -4.783 9.215 19.859 1.00 88.31 112 LEU A CA 1
ATOM 840 C C . LEU A 1 112 ? -6.105 9.981 19.968 1.00 88.31 112 LEU A C 1
ATOM 842 O O . LEU A 1 112 ? -6.224 11.086 19.434 1.00 88.31 112 LEU A O 1
ATOM 846 N N . ALA A 1 113 ? -7.076 9.429 20.701 1.00 76.75 113 ALA A N 1
ATOM 847 C CA . ALA A 1 113 ? -8.253 10.197 21.102 1.00 76.75 113 ALA A CA 1
ATOM 848 C C . ALA A 1 113 ? -7.833 11.421 21.950 1.00 76.75 113 ALA A C 1
ATOM 850 O O . ALA A 1 113 ? -6.702 11.474 22.437 1.00 76.75 113 ALA A O 1
ATOM 851 N N . GLN A 1 114 ? -8.727 12.405 22.123 1.00 64.50 114 GLN A N 1
ATOM 852 C CA . GLN A 1 114 ? -8.437 13.789 22.559 1.00 64.50 114 GLN A CA 1
ATOM 853 C C . GLN A 1 114 ? -7.671 13.985 23.902 1.00 64.50 114 GLN A C 1
ATOM 855 O O . GLN A 1 114 ? -7.304 15.115 24.213 1.00 64.50 114 GLN A O 1
ATOM 860 N N . ASP A 1 115 ? -7.282 12.918 24.616 1.00 63.91 115 ASP A N 1
ATOM 861 C CA . ASP A 1 115 ? -6.619 12.916 25.931 1.00 63.91 115 ASP A CA 1
ATOM 862 C C . ASP A 1 115 ? -5.303 12.076 25.941 1.00 63.91 115 ASP A C 1
ATOM 864 O O . ASP A 1 115 ? -5.148 11.050 26.605 1.00 63.91 115 ASP A O 1
ATOM 868 N N . TRP A 1 116 ? -4.320 12.544 25.171 1.00 61.00 116 TRP A N 1
ATOM 869 C CA . TRP A 1 116 ? -3.099 11.894 24.643 1.00 61.00 116 TRP A CA 1
ATOM 870 C C . TRP A 1 116 ? -2.118 11.087 25.537 1.00 61.00 116 TRP A C 1
ATOM 872 O O . TRP A 1 116 ? -1.172 10.540 24.974 1.00 61.00 116 TRP A O 1
ATOM 882 N N . LYS A 1 117 ? -2.245 10.970 26.867 1.00 58.06 117 LYS A N 1
ATOM 883 C CA . LYS A 1 117 ? -1.230 10.233 27.678 1.00 58.06 117 LYS A CA 1
ATOM 884 C C . LYS A 1 117 ? -1.761 9.037 28.469 1.00 58.06 117 LYS A C 1
ATOM 886 O O . LYS A 1 117 ? -1.040 8.063 28.642 1.00 58.06 117 LYS A O 1
ATOM 891 N N . GLU A 1 118 ? -3.025 9.086 28.876 1.00 62.28 118 GLU A N 1
ATOM 892 C CA . GLU A 1 118 ? -3.707 8.004 29.610 1.00 62.28 118 GLU A CA 1
ATOM 893 C C . GLU A 1 118 ? -4.812 7.340 28.777 1.00 62.28 118 GLU A C 1
ATOM 895 O O . GLU A 1 118 ? -5.462 6.403 29.243 1.00 62.28 118 GLU A O 1
ATOM 900 N N . SER A 1 119 ? -5.030 7.819 27.547 1.00 71.75 119 SER A N 1
ATOM 901 C CA . SER A 1 119 ? -6.068 7.295 26.667 1.00 71.75 119 SER A CA 1
ATOM 902 C C . SER A 1 119 ? -5.801 5.825 26.342 1.00 71.75 119 SER A C 1
ATOM 904 O O . SER A 1 119 ? -4.786 5.466 25.740 1.00 71.75 119 SER A O 1
ATOM 906 N N . ASP A 1 120 ? -6.745 4.973 26.730 1.00 85.19 120 ASP A N 1
ATOM 907 C CA . ASP A 1 120 ? -6.946 3.636 26.168 1.00 85.19 120 ASP A CA 1
ATOM 908 C C . ASP A 1 120 ? -7.714 3.695 24.841 1.00 85.19 120 ASP A C 1
ATOM 910 O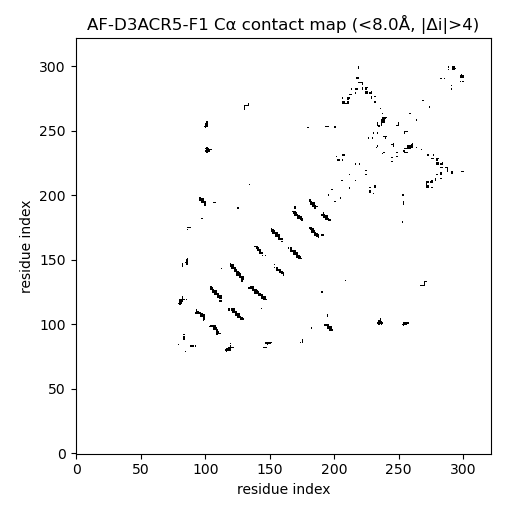 O . ASP A 1 120 ? -8.003 2.668 24.248 1.00 85.19 120 ASP A O 1
ATOM 914 N N . SER A 1 121 ? -8.020 4.892 24.343 1.00 89.44 121 SER A N 1
ATOM 915 C CA . 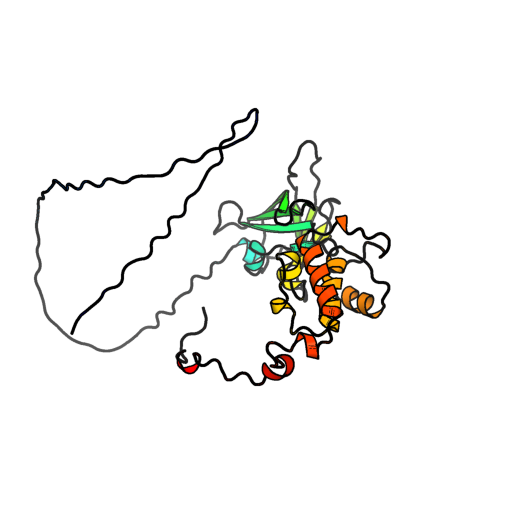SER A 1 121 ? -8.810 5.090 23.137 1.00 89.44 121 SER A CA 1
ATOM 916 C C . SER A 1 121 ? -7.954 5.565 21.957 1.00 89.44 121 SER A C 1
ATOM 918 O O . SER A 1 121 ? -7.201 6.543 22.069 1.00 89.44 121 SER A O 1
ATOM 920 N N . LEU A 1 122 ? -8.102 4.893 20.814 1.00 93.06 122 LEU A N 1
ATOM 921 C CA . LEU A 1 122 ? -7.597 5.309 19.503 1.00 93.06 122 LEU A CA 1
ATOM 922 C C . LEU A 1 122 ? -8.760 5.779 18.631 1.00 93.06 122 LEU A C 1
ATOM 924 O O . LEU A 1 122 ? -9.861 5.243 18.724 1.00 93.06 122 LEU A O 1
ATOM 928 N N . THR A 1 123 ? -8.504 6.715 17.728 1.00 94.44 123 THR A N 1
ATOM 929 C CA . THR A 1 123 ? -9.404 6.985 16.605 1.00 94.44 123 THR A CA 1
ATOM 930 C C . THR A 1 123 ? -8.847 6.293 15.371 1.00 94.44 123 THR A C 1
ATOM 932 O O . THR A 1 123 ? -7.709 6.548 14.983 1.00 94.44 123 THR A O 1
ATOM 935 N N . CYS A 1 124 ? -9.638 5.417 14.758 1.00 96.81 124 CYS A N 1
ATOM 936 C CA . CYS A 1 124 ? -9.368 4.860 13.440 1.00 96.81 124 CYS A CA 1
ATOM 937 C C . CYS A 1 124 ? -9.978 5.771 12.380 1.00 96.81 124 CYS A C 1
ATOM 939 O O . CYS A 1 124 ? -11.191 5.982 12.367 1.00 96.81 124 CYS A O 1
ATOM 941 N N . HIS A 1 125 ? -9.135 6.266 11.483 1.00 96.75 125 HIS A N 1
ATOM 942 C CA . HIS A 1 125 ? -9.525 7.079 10.343 1.00 96.75 125 HIS A CA 1
ATOM 943 C C . HIS A 1 125 ? -9.537 6.219 9.088 1.00 96.75 125 HIS A C 1
ATOM 945 O O . HIS A 1 125 ? -8.481 5.764 8.647 1.00 96.75 125 HIS A O 1
ATOM 951 N N . PHE A 1 126 ? -10.707 6.040 8.487 1.00 96.38 126 PHE A N 1
ATOM 952 C CA . PHE A 1 126 ? -10.853 5.429 7.170 1.00 96.38 126 PHE A CA 1
ATOM 953 C C . PHE A 1 126 ? -10.673 6.500 6.102 1.00 96.38 126 PHE A C 1
ATOM 955 O O . PHE A 1 126 ? -11.291 7.564 6.171 1.00 96.38 126 PHE A O 1
ATOM 962 N N . GLN A 1 127 ? -9.828 6.239 5.112 1.00 94.88 127 GLN A N 1
ATOM 963 C CA . GLN A 1 127 ? -9.396 7.234 4.138 1.00 94.88 127 GLN A CA 1
ATOM 964 C C . GLN A 1 127 ? -9.413 6.662 2.723 1.00 94.88 127 GLN A C 1
ATOM 966 O O . GLN A 1 127 ? -9.135 5.483 2.506 1.00 94.88 127 GLN A O 1
ATOM 971 N N . THR A 1 128 ? -9.691 7.529 1.755 1.00 92.00 128 THR A N 1
ATOM 972 C CA . THR A 1 128 ? -9.558 7.217 0.331 1.00 92.00 128 THR A CA 1
ATOM 973 C C . THR A 1 128 ? -8.775 8.309 -0.384 1.00 92.00 128 THR A C 1
ATOM 975 O O . THR A 1 128 ? -8.884 9.492 -0.058 1.00 92.00 128 THR A O 1
ATOM 978 N N . GLN A 1 129 ? -7.964 7.919 -1.359 1.00 87.31 129 GLN A N 1
ATOM 979 C CA . GLN A 1 129 ? -7.201 8.843 -2.189 1.00 87.31 129 GLN A CA 1
ATOM 980 C C . GLN A 1 129 ? -7.961 9.135 -3.485 1.00 87.31 129 GLN A C 1
ATOM 982 O O . GLN A 1 129 ? -8.415 8.216 -4.180 1.00 87.31 129 GLN A O 1
ATOM 987 N N . ASP A 1 130 ? -8.100 10.416 -3.832 1.00 73.81 130 ASP A N 1
ATOM 988 C CA . ASP A 1 130 ? -8.669 10.822 -5.119 1.00 73.81 130 ASP A CA 1
ATOM 989 C C . ASP A 1 130 ? -7.637 10.648 -6.245 1.00 73.81 130 ASP A C 1
ATOM 991 O O . ASP A 1 130 ? -6.459 10.957 -6.097 1.00 73.81 130 ASP A O 1
ATOM 995 N N . SER A 1 131 ? -8.110 10.200 -7.403 1.00 63.44 131 SER A N 1
ATOM 996 C CA . SER A 1 131 ? -7.363 10.106 -8.660 1.00 63.44 131 SER A CA 1
ATOM 997 C C . SER A 1 131 ? -6.929 11.470 -9.182 1.00 63.44 131 SER A C 1
ATOM 999 O O . SER A 1 131 ? -5.975 11.539 -9.946 1.00 63.44 131 SER A O 1
ATOM 1001 N N . GLN A 1 132 ? -7.662 12.536 -8.841 1.00 58.47 132 GLN A N 1
ATOM 1002 C CA . GLN A 1 132 ? -7.401 13.888 -9.342 1.00 58.47 132 GLN A CA 1
ATOM 1003 C C . GLN A 1 132 ? -6.489 14.713 -8.427 1.00 58.47 132 GLN A C 1
ATOM 1005 O O . GLN A 1 132 ? -5.948 15.723 -8.870 1.00 58.47 132 GLN A O 1
ATOM 1010 N N . TYR A 1 133 ? -6.312 14.302 -7.166 1.00 54.59 133 TYR A N 1
ATOM 1011 C CA . TYR A 1 133 ? -5.547 15.043 -6.164 1.00 54.59 133 TYR A CA 1
ATOM 1012 C C . TYR A 1 133 ? -4.509 14.128 -5.504 1.00 54.59 133 TYR A C 1
ATOM 1014 O O . TYR A 1 133 ? -4.717 13.600 -4.415 1.00 54.59 133 TYR A O 1
ATOM 1022 N N . GLU A 1 134 ? -3.371 13.986 -6.188 1.00 58.72 134 GLU A N 1
ATOM 1023 C CA . GLU A 1 134 ? -2.238 13.090 -5.894 1.00 58.72 134 GLU A CA 1
ATOM 1024 C C . GLU A 1 134 ? -1.785 13.008 -4.432 1.00 58.72 134 GLU A C 1
ATOM 1026 O O . GLU A 1 134 ? -1.353 11.949 -3.990 1.00 58.72 134 GLU A O 1
ATOM 1031 N N .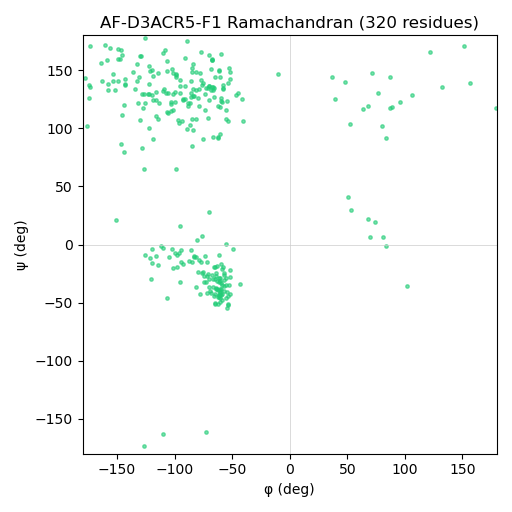 SER A 1 135 ? -1.873 14.095 -3.665 1.00 59.34 135 SER A N 1
ATOM 1032 C CA . SER A 1 135 ? -1.341 14.162 -2.297 1.00 59.34 135 SER A CA 1
ATOM 1033 C C . SER A 1 135 ? -2.406 14.228 -1.201 1.00 59.34 135 SER A C 1
ATOM 1035 O O . SER A 1 135 ? -2.054 14.219 -0.019 1.00 59.34 135 SER A O 1
ATOM 1037 N N . SER A 1 136 ? -3.696 14.290 -1.556 1.00 76.00 136 SER A N 1
ATOM 1038 C CA . SER A 1 136 ? -4.775 14.484 -0.583 1.00 76.00 136 SER A CA 1
ATOM 1039 C C . SER A 1 136 ? -5.517 13.186 -0.300 1.00 76.00 136 SER A C 1
ATOM 1041 O O . SER A 1 136 ? -6.126 12.584 -1.183 1.00 76.00 136 SER A O 1
ATOM 1043 N N . TRP A 1 137 ? -5.507 12.791 0.969 1.00 84.69 137 TRP A N 1
ATOM 1044 C CA . TRP A 1 137 ? -6.343 11.715 1.480 1.00 84.69 137 TRP A CA 1
ATOM 1045 C C . TRP A 1 137 ? -7.633 12.306 2.027 1.00 84.69 137 TRP A C 1
ATOM 1047 O O . TRP A 1 137 ? -7.610 13.170 2.904 1.00 84.69 137 TRP A O 1
ATOM 1057 N N . ASN A 1 138 ? -8.757 11.827 1.514 1.00 88.44 138 ASN A N 1
ATOM 1058 C CA . ASN A 1 138 ? -10.072 12.241 1.959 1.00 88.44 138 ASN A CA 1
ATOM 1059 C C . ASN A 1 138 ? -10.547 11.291 3.056 1.00 88.44 138 ASN A C 1
ATOM 1061 O O . ASN A 1 138 ? -10.601 10.072 2.865 1.00 88.44 138 ASN A O 1
ATOM 1065 N N . GLY A 1 139 ? -10.911 11.852 4.209 1.00 90.56 139 GLY A N 1
ATOM 1066 C CA . GLY A 1 139 ? -11.593 11.092 5.248 1.00 90.56 139 GLY A CA 1
ATOM 1067 C C . GLY A 1 139 ? -12.888 10.504 4.691 1.00 90.56 139 GLY A C 1
ATOM 1068 O O . GLY A 1 139 ? -13.663 11.198 4.035 1.00 90.56 139 GLY A O 1
ATOM 1069 N N . THR A 1 140 ? -13.127 9.229 4.972 1.00 91.50 140 THR A N 1
ATOM 1070 C CA . THR A 1 140 ? -14.345 8.501 4.595 1.00 91.50 140 THR A CA 1
ATOM 1071 C C . THR A 1 140 ? -15.235 8.266 5.809 1.00 91.50 140 THR A C 1
ATOM 1073 O O . THR A 1 140 ? -16.439 8.512 5.744 1.00 91.50 140 THR A O 1
ATOM 1076 N N . ALA A 1 141 ? -14.649 7.819 6.917 1.00 94.12 141 ALA A N 1
ATOM 1077 C CA . ALA A 1 141 ? -15.331 7.628 8.187 1.00 94.12 141 ALA A CA 1
ATOM 1078 C C . ALA A 1 141 ? -14.320 7.627 9.334 1.00 94.12 141 ALA A C 1
ATOM 1080 O O . ALA A 1 141 ? -13.161 7.285 9.109 1.00 94.12 141 ALA A O 1
ATOM 1081 N N . ASP A 1 142 ? -14.787 7.899 10.548 1.00 95.06 142 ASP A N 1
ATOM 1082 C CA . ASP A 1 142 ? -14.003 7.718 11.769 1.00 95.06 142 ASP A CA 1
ATOM 1083 C C . ASP A 1 142 ? -14.705 6.757 12.730 1.00 95.06 142 ASP A C 1
ATOM 1085 O O . ASP A 1 142 ? -15.932 6.677 12.779 1.00 95.06 142 ASP A O 1
ATOM 1089 N N . ALA A 1 143 ? -13.926 6.024 13.519 1.00 94.62 143 ALA A N 1
ATOM 1090 C CA . ALA A 1 143 ? -14.444 5.202 14.604 1.00 94.62 143 ALA A CA 1
ATOM 1091 C C . ALA A 1 143 ? -13.499 5.236 15.804 1.00 94.62 143 ALA A C 1
ATOM 1093 O O . ALA A 1 143 ? -12.285 5.111 15.652 1.00 94.62 143 ALA A O 1
ATOM 1094 N N . VAL A 1 144 ? -14.060 5.357 17.006 1.00 94.25 144 VAL A N 1
ATOM 1095 C CA . VAL A 1 144 ? -13.290 5.255 18.251 1.00 94.25 144 VAL A CA 1
ATOM 1096 C C . VAL A 1 144 ? -13.133 3.786 18.638 1.00 94.25 144 VAL A C 1
ATOM 1098 O O . VAL A 1 144 ? -14.098 3.022 18.629 1.00 94.25 144 VAL A O 1
ATOM 1101 N N . ILE A 1 145 ? -11.912 3.409 19.002 1.00 94.88 145 ILE A N 1
ATOM 1102 C CA . ILE A 1 145 ? -11.520 2.089 19.481 1.00 94.88 145 ILE A CA 1
ATOM 1103 C C . ILE A 1 145 ? -11.075 2.243 20.929 1.00 94.88 145 ILE A C 1
ATOM 1105 O O . ILE A 1 145 ? -9.999 2.776 21.185 1.00 94.88 145 ILE A O 1
ATOM 1109 N N . ASN A 1 146 ? -11.880 1.756 21.868 1.00 93.38 146 ASN A N 1
ATOM 1110 C CA . ASN A 1 146 ? -11.495 1.686 23.276 1.00 93.38 146 ASN A CA 1
ATOM 1111 C C . ASN A 1 146 ? -10.749 0.365 23.489 1.00 93.38 146 ASN A C 1
ATOM 1113 O O . ASN A 1 146 ? -11.374 -0.695 23.495 1.00 93.38 146 ASN A O 1
ATOM 1117 N N . THR A 1 147 ? -9.423 0.413 23.577 1.00 93.69 147 THR A N 1
ATOM 1118 C CA . THR A 1 147 ? -8.591 -0.784 23.654 1.00 93.69 147 THR A CA 1
ATOM 1119 C C . THR A 1 147 ? -8.601 -1.388 25.051 1.00 93.69 147 THR A C 1
ATOM 1121 O O . THR A 1 147 ? -8.655 -0.690 26.065 1.00 93.69 147 THR A O 1
ATOM 1124 N N . GLU A 1 148 ? -8.481 -2.709 25.113 1.00 93.62 148 GLU A N 1
ATOM 1125 C CA . GLU A 1 148 ? -8.439 -3.470 26.357 1.00 93.62 148 GLU A CA 1
ATOM 1126 C C . GLU A 1 148 ? -7.279 -4.467 26.304 1.00 93.62 148 GLU A C 1
ATOM 1128 O O . GLU A 1 148 ? -7.006 -5.070 25.266 1.00 93.62 148 GLU A O 1
ATOM 1133 N N . SER A 1 149 ? -6.569 -4.643 27.421 1.00 92.50 149 SER A N 1
ATOM 1134 C CA . SER A 1 149 ? -5.433 -5.569 27.482 1.00 92.50 149 SER A CA 1
ATOM 1135 C C . SER A 1 149 ? -5.866 -7.001 27.151 1.00 92.50 149 SER A C 1
ATOM 1137 O O . SER A 1 149 ? -6.781 -7.537 27.776 1.00 92.50 149 SER A O 1
ATOM 1139 N N . GLY A 1 150 ? -5.189 -7.623 26.183 1.00 91.06 150 GLY A N 1
ATOM 1140 C CA . GLY A 1 150 ? -5.491 -8.982 25.723 1.00 91.06 150 GLY A CA 1
ATOM 1141 C C . GLY A 1 150 ? -6.610 -9.071 24.679 1.00 91.06 150 GLY A C 1
ATOM 1142 O O . GLY A 1 150 ? -6.889 -10.169 24.199 1.00 91.06 150 GLY A O 1
ATOM 1143 N N . THR A 1 151 ? -7.221 -7.945 24.299 1.00 95.81 151 THR A N 1
ATOM 1144 C CA . THR A 1 151 ? -8.221 -7.871 23.230 1.00 95.81 151 THR A CA 1
ATOM 1145 C C . THR A 1 151 ? -7.582 -7.320 21.960 1.00 95.81 151 THR A C 1
ATOM 1147 O O . THR A 1 151 ? -6.958 -6.259 21.970 1.00 95.81 151 THR A O 1
ATOM 1150 N N . ILE A 1 152 ? -7.777 -8.018 20.842 1.00 96.00 152 ILE A N 1
ATOM 1151 C CA . ILE A 1 152 ? -7.301 -7.575 19.522 1.00 96.00 152 ILE A CA 1
ATOM 1152 C C . ILE A 1 152 ? -8.433 -7.302 18.531 1.00 96.00 152 ILE A C 1
ATOM 1154 O O . ILE A 1 152 ? -8.168 -6.727 17.484 1.00 96.00 152 ILE A O 1
ATOM 1158 N N . THR A 1 153 ? -9.678 -7.672 18.853 1.00 98.19 153 THR A N 1
ATOM 1159 C CA . THR A 1 153 ? -10.854 -7.483 17.988 1.00 98.19 153 THR A CA 1
ATOM 1160 C C . THR A 1 153 ? -11.857 -6.538 18.636 1.00 98.19 153 THR A C 1
ATOM 1162 O O . THR A 1 153 ? -12.236 -6.732 19.791 1.00 98.19 153 THR A O 1
ATOM 1165 N N . TYR A 1 154 ? -12.333 -5.547 17.881 1.00 97.88 154 TYR A N 1
ATOM 1166 C CA . TYR A 1 154 ? -13.216 -4.494 18.376 1.00 97.88 154 TYR A CA 1
ATOM 1167 C C . TYR A 1 154 ? -14.381 -4.249 17.420 1.00 97.88 154 TYR A C 1
ATOM 1169 O O . TYR A 1 154 ? -14.193 -4.102 16.215 1.00 97.88 154 TYR A O 1
ATOM 1177 N N . LYS A 1 155 ? -15.594 -4.154 17.972 1.00 97.31 155 LYS A N 1
ATOM 1178 C CA . LYS A 1 155 ? -16.796 -3.756 17.228 1.00 97.31 155 LYS A CA 1
ATOM 1179 C C . LYS A 1 155 ? -16.880 -2.245 17.142 1.00 97.31 155 LYS A C 1
ATOM 1181 O O . LYS A 1 155 ? -16.869 -1.569 18.169 1.00 97.31 155 LYS A O 1
ATOM 1186 N N . LEU A 1 156 ? -17.034 -1.736 15.930 1.00 95.31 156 LEU A N 1
ATOM 1187 C CA . LEU A 1 156 ? -17.054 -0.318 15.621 1.00 95.31 156 LEU A CA 1
ATOM 1188 C C . LEU A 1 156 ? -18.383 0.088 14.989 1.00 95.31 156 LEU A C 1
ATOM 1190 O O . LEU A 1 156 ? -19.029 -0.679 14.269 1.00 95.31 156 LEU A O 1
ATOM 1194 N N . ILE A 1 157 ? -18.756 1.342 15.229 1.00 94.12 157 ILE A N 1
ATOM 1195 C CA . ILE A 1 157 ? -19.834 2.034 14.522 1.00 94.12 157 ILE A CA 1
ATOM 1196 C C . ILE A 1 157 ? -19.183 3.236 13.829 1.00 94.12 157 ILE A C 1
ATOM 1198 O O . ILE A 1 157 ? -19.042 4.280 14.463 1.00 94.12 157 ILE A O 1
ATOM 1202 N N . PRO A 1 158 ? -18.724 3.089 12.574 1.00 94.31 158 PRO A N 1
ATOM 1203 C CA . PRO A 1 158 ? -18.058 4.172 11.865 1.00 94.31 158 PRO A CA 1
ATOM 1204 C C . PRO A 1 158 ? -19.014 5.327 11.561 1.00 94.31 158 PRO A C 1
ATOM 1206 O O . PRO A 1 158 ? -20.116 5.130 11.037 1.00 94.31 158 PRO A O 1
ATOM 1209 N N . GLU A 1 159 ? -18.566 6.542 11.846 1.00 93.06 159 GLU A N 1
ATOM 1210 C CA . GLU A 1 159 ? -19.237 7.785 11.491 1.00 93.06 159 GLU A CA 1
ATOM 1211 C C . GLU A 1 159 ? -18.765 8.231 10.106 1.00 93.06 159 GLU A C 1
ATOM 1213 O O . GLU A 1 159 ? -17.683 8.792 9.952 1.00 93.06 159 GLU A O 1
ATOM 1218 N N . PHE A 1 160 ? -19.568 7.951 9.077 1.00 90.75 160 PHE A N 1
ATOM 1219 C CA . PHE A 1 160 ? -19.239 8.315 7.698 1.00 90.75 160 PHE A CA 1
ATOM 1220 C C . PHE A 1 160 ? -19.380 9.817 7.457 1.00 90.75 160 PHE A C 1
ATOM 1222 O O . PHE A 1 160 ? -20.399 10.428 7.789 1.00 90.75 160 PHE A O 1
ATOM 1229 N N . PHE A 1 161 ? -18.391 10.397 6.786 1.00 88.00 161 PHE A N 1
ATOM 1230 C CA . PHE A 1 161 ? -18.444 11.786 6.359 1.00 88.00 161 PHE A CA 1
ATOM 1231 C C . PHE A 1 161 ? -19.287 11.912 5.081 1.00 88.00 161 PHE A C 1
ATOM 1233 O O . PHE A 1 161 ? -19.057 11.229 4.084 1.00 88.00 161 PHE A O 1
ATOM 1240 N N . GLY A 1 162 ? -20.294 12.790 5.104 1.00 77.69 162 GLY A N 1
ATOM 1241 C CA . GLY A 1 162 ? -21.232 13.001 3.994 1.00 77.69 162 GLY A CA 1
ATOM 1242 C C . GLY A 1 162 ? -22.695 12.772 4.386 1.00 77.69 162 GLY A C 1
ATOM 1243 O O . GLY A 1 162 ? -23.009 12.250 5.451 1.00 77.69 162 GLY A O 1
ATOM 1244 N N . THR A 1 163 ? -23.632 13.212 3.542 1.00 53.69 163 THR A N 1
ATOM 1245 C CA . THR A 1 163 ? -25.068 13.173 3.879 1.00 53.69 163 THR A CA 1
ATOM 1246 C C . THR A 1 163 ? -25.710 11.816 3.545 1.00 53.69 163 THR A C 1
ATOM 1248 O O . THR A 1 163 ? -25.444 11.235 2.497 1.00 53.69 163 THR A O 1
ATOM 1251 N N . ASN A 1 164 ? -26.606 11.335 4.418 1.00 61.00 164 ASN A N 1
ATOM 1252 C CA . ASN A 1 164 ? -27.539 10.212 4.197 1.00 61.00 164 ASN A CA 1
ATOM 1253 C C . ASN A 1 164 ? -26.965 8.787 4.061 1.00 61.00 164 ASN A C 1
ATOM 1255 O O . ASN A 1 164 ? -27.656 7.908 3.538 1.00 61.00 164 ASN A O 1
ATOM 1259 N N . GLN A 1 165 ? -25.763 8.501 4.561 1.00 64.19 165 GLN A N 1
ATOM 1260 C CA . GLN A 1 165 ? -25.313 7.110 4.670 1.00 64.19 165 GLN A CA 1
ATOM 1261 C C . GLN A 1 165 ? -25.888 6.462 5.936 1.00 64.19 165 GLN A C 1
ATOM 1263 O O . GLN A 1 165 ? -25.855 7.049 7.013 1.00 64.19 165 GLN A O 1
ATOM 1268 N N . LYS A 1 166 ? -26.447 5.251 5.819 1.00 66.94 166 LYS A N 1
ATOM 1269 C CA . LYS A 1 166 ? -26.822 4.473 7.007 1.00 66.94 166 LYS A CA 1
ATOM 1270 C C . LYS A 1 166 ? -25.549 4.066 7.751 1.00 66.94 166 LYS A C 1
ATOM 1272 O O . LYS A 1 166 ? -24.601 3.588 7.121 1.00 66.94 166 LYS A O 1
ATOM 1277 N N . ASN A 1 167 ? -25.568 4.206 9.075 1.00 68.06 167 ASN A N 1
ATOM 1278 C CA . ASN A 1 167 ? -24.518 3.670 9.935 1.00 68.06 167 ASN A CA 1
ATOM 1279 C C . ASN A 1 167 ? -24.480 2.149 9.747 1.00 68.06 167 ASN A C 1
ATOM 1281 O O . ASN A 1 167 ? -25.484 1.467 9.975 1.00 68.06 167 ASN A O 1
ATOM 1285 N N . GLY A 1 168 ? -23.345 1.651 9.264 1.00 82.06 168 GLY A N 1
ATOM 1286 C CA . GLY A 1 168 ? -23.014 0.234 9.308 1.00 82.06 168 GLY A CA 1
ATOM 1287 C C . GLY A 1 168 ? -22.291 -0.093 10.610 1.00 82.06 168 GLY A C 1
ATOM 1288 O O . GLY A 1 168 ? -21.989 0.792 11.412 1.00 82.06 168 GLY A O 1
ATOM 1289 N N . THR A 1 169 ? -22.022 -1.373 10.818 1.00 93.12 169 THR A N 1
ATOM 1290 C CA . THR A 1 169 ? -21.150 -1.857 11.891 1.00 93.12 169 THR A CA 1
ATOM 1291 C C . THR A 1 169 ? -20.033 -2.655 11.251 1.00 93.12 169 THR A C 1
ATOM 1293 O O . THR A 1 169 ? -20.314 -3.454 10.358 1.00 93.12 169 THR A O 1
ATOM 1296 N N . CYS A 1 170 ? -18.806 -2.483 11.725 1.00 96.25 170 CYS A N 1
ATOM 1297 C CA . CYS A 1 170 ? -17.686 -3.327 11.326 1.00 96.25 170 CYS A CA 1
ATOM 1298 C C . CYS A 1 170 ? -16.948 -3.866 12.552 1.00 96.25 170 CYS A C 1
ATOM 1300 O O . CYS A 1 170 ? -17.104 -3.359 13.664 1.00 96.25 170 CYS A O 1
ATOM 1302 N N . GLU A 1 171 ? -16.166 -4.915 12.349 1.00 98.12 171 GLU A N 1
ATOM 1303 C CA . GLU A 1 171 ? -15.200 -5.425 13.317 1.00 98.12 171 GLU A CA 1
ATOM 1304 C C . GLU A 1 171 ? -13.796 -5.143 12.795 1.00 98.12 171 GLU A C 1
ATOM 1306 O O . GLU A 1 171 ? -13.518 -5.390 11.624 1.00 98.12 171 GLU A O 1
ATOM 1311 N N . ILE A 1 172 ? -12.929 -4.601 13.651 1.00 98.44 172 ILE A N 1
ATOM 1312 C CA . ILE A 1 172 ? -11.504 -4.417 13.366 1.00 98.44 172 ILE A CA 1
ATOM 1313 C C . ILE A 1 172 ? -10.696 -5.401 14.207 1.00 98.44 172 ILE A C 1
ATOM 1315 O O . ILE A 1 172 ? -10.948 -5.515 15.406 1.00 98.44 172 ILE A O 1
ATOM 1319 N N . THR A 1 173 ? -9.732 -6.091 13.601 1.00 98.62 173 THR A N 1
ATOM 1320 C CA . THR A 1 173 ? -8.829 -7.024 14.287 1.00 98.62 173 THR A CA 1
ATOM 1321 C C . THR A 1 173 ? -7.371 -6.678 14.007 1.00 98.62 173 THR A C 1
ATOM 1323 O O . THR A 1 173 ? -6.973 -6.522 12.854 1.00 98.62 173 THR A O 1
ATOM 1326 N N . PHE A 1 174 ? -6.571 -6.567 15.065 1.00 98.19 174 PHE A N 1
ATOM 1327 C CA . PHE A 1 174 ? -5.150 -6.231 15.013 1.00 98.19 174 PHE A CA 1
ATOM 1328 C C . PHE A 1 174 ? -4.287 -7.502 15.041 1.00 98.19 174 PHE A C 1
ATOM 1330 O O . PHE A 1 174 ? -4.112 -8.106 16.097 1.00 98.19 174 PHE A O 1
ATOM 1337 N N . HIS A 1 175 ? -3.718 -7.889 13.899 1.00 97.56 175 HIS A N 1
ATOM 1338 C CA . HIS A 1 175 ? -2.806 -9.031 13.761 1.00 97.56 175 HIS A CA 1
ATOM 1339 C C . HIS A 1 175 ? -1.352 -8.544 13.761 1.00 97.56 175 HIS A C 1
ATOM 1341 O O . HIS A 1 175 ? -0.660 -8.592 12.744 1.00 97.56 175 HIS A O 1
ATOM 1347 N N . LEU A 1 176 ? -0.913 -7.976 14.888 1.00 95.56 176 LEU A N 1
ATOM 1348 C CA . LEU A 1 176 ? 0.380 -7.282 14.995 1.00 95.56 176 LEU A CA 1
ATOM 1349 C C . LEU A 1 176 ? 1.558 -8.201 15.351 1.00 95.56 176 LEU A C 1
ATOM 1351 O O . LEU A 1 176 ? 2.707 -7.791 15.224 1.00 95.56 176 LEU A O 1
ATOM 1355 N N . ASP A 1 177 ? 1.280 -9.421 15.802 1.00 93.81 177 ASP A N 1
ATOM 1356 C CA . ASP A 1 177 ? 2.256 -10.446 16.188 1.00 93.81 177 ASP A CA 1
ATOM 1357 C C . ASP A 1 177 ? 2.596 -11.431 15.055 1.00 93.81 177 ASP A C 1
ATOM 1359 O O . ASP A 1 177 ? 3.482 -12.277 15.202 1.00 93.81 177 ASP A O 1
ATOM 1363 N N . GLU A 1 178 ? 1.912 -11.314 13.920 1.00 94.50 178 GLU A N 1
ATOM 1364 C CA . GLU A 1 178 ? 2.158 -12.117 12.728 1.00 94.50 178 GLU A CA 1
ATOM 1365 C C . GLU A 1 178 ? 3.515 -11.803 12.085 1.00 94.50 178 GLU A C 1
ATOM 1367 O O . GLU A 1 178 ? 4.091 -10.729 12.257 1.00 94.50 178 GLU A O 1
ATOM 1372 N N . THR A 1 179 ? 4.017 -12.735 11.263 1.00 93.81 179 THR A N 1
ATOM 1373 C CA . THR A 1 179 ? 5.282 -12.527 10.521 1.00 93.81 179 THR A CA 1
ATOM 1374 C C . THR A 1 179 ? 5.215 -11.297 9.612 1.00 93.81 179 THR A C 1
ATOM 1376 O O . THR A 1 179 ? 6.213 -10.601 9.438 1.00 93.81 179 THR A O 1
ATOM 1379 N N . VAL A 1 180 ? 4.037 -11.035 9.040 1.00 95.06 180 VAL A N 1
ATOM 1380 C CA . VAL A 1 180 ? 3.724 -9.795 8.328 1.00 95.06 180 VAL A CA 1
ATOM 1381 C C . VAL A 1 180 ? 2.506 -9.175 9.012 1.00 95.06 180 VAL A C 1
ATOM 1383 O O . VAL A 1 180 ? 1.390 -9.642 8.770 1.00 95.06 180 VAL A O 1
ATOM 1386 N N . PRO A 1 181 ? 2.703 -8.162 9.874 1.00 96.75 181 PRO A N 1
ATOM 1387 C CA . PRO A 1 181 ? 1.619 -7.513 10.595 1.00 96.75 181 PRO A CA 1
ATOM 1388 C C . PRO A 1 181 ? 0.559 -6.920 9.669 1.00 96.75 181 PRO A C 1
ATOM 1390 O O . PRO A 1 181 ? 0.879 -6.266 8.671 1.00 96.75 181 PRO A O 1
ATOM 1393 N N . TYR A 1 182 ? -0.709 -7.104 10.026 1.00 97.94 182 TYR A N 1
ATOM 1394 C CA . TYR A 1 182 ? -1.834 -6.528 9.294 1.00 97.94 182 TYR A CA 1
ATOM 1395 C C . TYR A 1 182 ? -3.019 -6.230 10.207 1.00 97.94 182 TYR A C 1
ATOM 1397 O O . TYR A 1 182 ? -3.070 -6.624 11.373 1.00 97.94 182 TYR A O 1
ATOM 1405 N N . ILE A 1 183 ? -3.980 -5.494 9.665 1.00 98.62 183 ILE A N 1
ATOM 1406 C CA . ILE A 1 183 ? -5.213 -5.128 10.352 1.00 98.62 183 ILE A CA 1
ATOM 1407 C C . ILE A 1 183 ? -6.376 -5.565 9.470 1.00 98.62 183 ILE A C 1
ATOM 1409 O O . ILE A 1 183 ? -6.466 -5.151 8.317 1.00 98.62 183 ILE A O 1
ATOM 1413 N N . ALA A 1 184 ? -7.252 -6.417 9.990 1.00 98.62 184 ALA A N 1
ATOM 1414 C CA . ALA A 1 184 ? -8.436 -6.879 9.276 1.00 98.62 184 ALA A CA 1
ATOM 1415 C C . ALA A 1 184 ? -9.643 -6.020 9.651 1.00 98.62 184 ALA A C 1
ATOM 1417 O O . ALA A 1 184 ? -9.853 -5.725 10.827 1.00 98.62 184 ALA A O 1
ATOM 1418 N N . VAL A 1 185 ? -10.448 -5.641 8.663 1.00 98.56 185 VAL A N 1
ATOM 1419 C CA . VAL A 1 185 ? -11.751 -5.003 8.860 1.00 98.56 185 VAL A CA 1
ATOM 1420 C C . VAL A 1 185 ? -12.807 -5.856 8.170 1.00 98.56 185 VAL A C 1
ATOM 1422 O O . VAL A 1 185 ? -12.668 -6.185 6.993 1.00 98.56 185 VAL A O 1
ATOM 1425 N N . GLU A 1 186 ? -13.879 -6.191 8.880 1.00 97.88 186 GLU A N 1
ATOM 1426 C CA . GLU A 1 186 ? -14.965 -7.041 8.382 1.00 97.88 186 GLU A CA 1
ATOM 1427 C C . GLU A 1 186 ? -16.343 -6.435 8.681 1.00 97.88 186 GLU A C 1
ATOM 1429 O O . GLU A 1 186 ? -16.516 -5.659 9.620 1.00 97.88 186 GLU A O 1
ATOM 1434 N N . GLY A 1 187 ? -17.356 -6.801 7.891 1.00 94.94 187 GLY A N 1
ATOM 1435 C CA . GLY A 1 187 ? -18.769 -6.526 8.180 1.00 94.94 187 GLY A CA 1
ATOM 1436 C C . GLY A 1 187 ? -19.394 -5.357 7.411 1.00 94.94 187 GLY A C 1
ATOM 1437 O O . GLY A 1 187 ? -20.556 -5.465 7.017 1.00 94.94 187 GLY A O 1
ATOM 1438 N N . ASP A 1 188 ? -18.652 -4.278 7.140 1.00 93.56 188 ASP A N 1
ATOM 1439 C CA . ASP A 1 188 ? -19.116 -3.190 6.264 1.00 93.56 188 ASP A CA 1
ATOM 1440 C C . ASP A 1 188 ? -18.397 -3.244 4.904 1.00 93.56 188 ASP A C 1
ATOM 1442 O O . ASP A 1 188 ? -17.203 -2.944 4.855 1.00 93.56 188 ASP A O 1
ATOM 1446 N N . PRO A 1 189 ? -19.092 -3.536 3.785 1.00 91.75 189 PRO A N 1
ATOM 1447 C CA . PRO A 1 189 ? -18.468 -3.678 2.466 1.00 91.75 189 PRO A CA 1
ATOM 1448 C C . PRO A 1 189 ? -17.698 -2.452 1.965 1.00 91.75 189 PRO A C 1
ATOM 1450 O O . PRO A 1 189 ? -16.881 -2.553 1.053 1.00 91.75 189 PRO A O 1
ATOM 1453 N N . ARG A 1 190 ? -17.967 -1.267 2.527 1.00 91.00 190 ARG A N 1
ATOM 1454 C CA . ARG A 1 190 ? -17.244 -0.035 2.178 1.00 91.00 190 ARG A CA 1
ATOM 1455 C C . ARG A 1 190 ? -15.855 0.020 2.811 1.00 91.00 190 ARG A C 1
ATOM 1457 O O . ARG A 1 190 ? -15.005 0.748 2.312 1.00 91.00 190 ARG A O 1
ATOM 1464 N N . LEU A 1 191 ? -15.657 -0.696 3.916 1.00 94.25 191 LEU A N 1
ATOM 1465 C CA . LEU A 1 191 ? -14.467 -0.633 4.767 1.00 94.25 191 LEU A CA 1
ATOM 1466 C C . LEU A 1 191 ? -13.759 -1.985 4.894 1.00 94.25 191 LEU A C 1
ATOM 1468 O O . LEU A 1 191 ? -12.663 -2.039 5.432 1.00 94.25 191 LEU A O 1
ATOM 1472 N N . GLU A 1 192 ? -14.386 -3.078 4.457 1.00 96.19 192 GLU A N 1
ATOM 1473 C CA . GLU A 1 192 ? -13.832 -4.416 4.630 1.00 96.19 192 GLU A CA 1
ATOM 1474 C C . GLU A 1 192 ? -12.530 -4.606 3.846 1.00 96.19 192 GLU A C 1
ATOM 1476 O O . GLU A 1 192 ? -12.374 -4.096 2.730 1.00 96.19 192 GLU A O 1
ATOM 1481 N N . GLY A 1 193 ? -11.597 -5.360 4.416 1.00 97.88 193 GLY A N 1
ATOM 1482 C CA . GLY A 1 193 ? -10.311 -5.660 3.803 1.00 97.88 193 GLY A CA 1
ATOM 1483 C C . GLY A 1 193 ? -9.211 -5.916 4.822 1.00 97.88 193 GLY A C 1
ATOM 1484 O O . GLY A 1 193 ? -9.366 -5.680 6.018 1.00 97.88 193 GLY A O 1
ATOM 1485 N N . GLU A 1 194 ? -8.078 -6.383 4.314 1.00 98.62 194 GLU A N 1
ATOM 1486 C CA . GLU A 1 194 ? -6.839 -6.508 5.076 1.00 98.62 194 GLU A CA 1
ATOM 1487 C C . GLU A 1 194 ? -5.947 -5.316 4.745 1.00 98.62 194 GLU A C 1
ATOM 1489 O O . GLU A 1 194 ? -5.753 -4.978 3.574 1.00 98.62 194 GLU A O 1
ATOM 1494 N N . TYR A 1 195 ? -5.429 -4.674 5.781 1.00 98.62 195 TYR A N 1
ATOM 1495 C CA . TYR A 1 195 ? -4.663 -3.445 5.694 1.00 98.62 195 TYR A CA 1
ATOM 1496 C C . TYR A 1 195 ? -3.237 -3.690 6.171 1.00 98.62 195 TYR A C 1
ATOM 1498 O O . TYR A 1 195 ? -3.018 -4.142 7.295 1.00 98.62 195 TYR A O 1
ATOM 1506 N N . TYR A 1 196 ? -2.270 -3.365 5.320 1.00 98.19 196 TYR A N 1
ATOM 1507 C CA . TYR A 1 196 ? -0.846 -3.579 5.563 1.00 98.19 196 TYR A CA 1
ATOM 1508 C C . TYR A 1 196 ? -0.118 -2.244 5.663 1.00 98.19 196 TYR A C 1
ATOM 1510 O O . TYR A 1 196 ? -0.500 -1.277 5.003 1.00 98.19 196 TYR A O 1
ATOM 1518 N N . SER A 1 197 ? 0.933 -2.177 6.483 1.00 96.69 197 SER A N 1
ATOM 1519 C CA . SER A 1 197 ? 1.755 -0.969 6.623 1.00 96.69 197 SER A CA 1
ATOM 1520 C C . SER A 1 197 ? 2.268 -0.518 5.256 1.00 96.69 197 SER A C 1
ATOM 1522 O O . SER A 1 197 ? 2.935 -1.282 4.559 1.00 96.69 197 SER A O 1
ATOM 1524 N N . PHE A 1 198 ? 1.977 0.722 4.866 1.00 95.06 198 PHE A N 1
ATOM 1525 C CA . PHE A 1 198 ? 2.446 1.284 3.598 1.00 95.06 198 PHE A CA 1
ATOM 1526 C C . PHE A 1 198 ? 3.978 1.296 3.524 1.00 95.06 198 PHE A C 1
ATOM 1528 O O . PHE A 1 198 ? 4.554 1.011 2.478 1.00 95.06 198 PHE A O 1
ATOM 1535 N N . GLN A 1 199 ? 4.637 1.590 4.646 1.00 91.62 199 GLN A N 1
ATOM 1536 C CA . GLN A 1 199 ? 6.090 1.717 4.707 1.00 91.62 199 GLN A CA 1
ATOM 1537 C C . GLN A 1 199 ? 6.811 0.372 4.548 1.00 91.62 199 GLN A C 1
ATOM 1539 O O . GLN A 1 199 ? 7.918 0.344 4.015 1.00 91.62 199 GLN A O 1
ATOM 1544 N N . ASP A 1 200 ? 6.170 -0.718 4.977 1.00 92.38 200 ASP A N 1
ATOM 1545 C CA . ASP A 1 200 ? 6.784 -2.051 5.037 1.00 92.38 200 ASP A CA 1
ATOM 1546 C C . ASP A 1 200 ? 6.303 -2.985 3.917 1.00 92.38 200 ASP A C 1
ATOM 1548 O O . ASP A 1 200 ? 6.855 -4.067 3.730 1.00 92.38 200 ASP A O 1
ATOM 1552 N N . SER A 1 201 ? 5.265 -2.590 3.173 1.00 93.12 201 SER A N 1
ATOM 1553 C CA . SER A 1 201 ? 4.692 -3.413 2.102 1.00 93.12 201 SER A CA 1
ATOM 1554 C C . SER A 1 201 ? 5.527 -3.373 0.824 1.00 93.12 201 SER A C 1
ATOM 1556 O O . SER A 1 201 ? 5.718 -4.402 0.181 1.00 93.12 201 SER A O 1
ATOM 1558 N N . PHE A 1 202 ? 6.016 -2.197 0.437 1.00 92.31 202 PHE A N 1
ATOM 1559 C CA . PHE A 1 202 ? 6.603 -1.983 -0.887 1.00 92.31 202 PHE A CA 1
ATOM 1560 C C . PHE A 1 202 ? 8.125 -1.986 -0.843 1.00 92.31 202 PHE A C 1
ATOM 1562 O O . PHE A 1 202 ? 8.736 -1.513 0.115 1.00 92.31 202 PHE A O 1
ATOM 1569 N N . SER A 1 203 ? 8.744 -2.460 -1.924 1.00 89.00 203 SER A N 1
ATOM 1570 C CA . SER A 1 203 ? 10.198 -2.418 -2.080 1.00 89.00 203 SER A CA 1
ATOM 1571 C C . SER A 1 203 ? 10.725 -0.980 -2.120 1.00 89.00 203 SER A C 1
ATOM 1573 O O . SER A 1 203 ? 11.828 -0.700 -1.640 1.00 89.00 203 SER A O 1
ATOM 1575 N N . ARG A 1 204 ? 9.919 -0.050 -2.655 1.00 89.56 204 ARG A N 1
ATOM 1576 C CA . ARG A 1 204 ? 10.230 1.379 -2.690 1.00 89.56 204 ARG A CA 1
ATOM 1577 C C . ARG A 1 204 ? 8.968 2.251 -2.570 1.00 89.56 204 ARG A C 1
ATOM 1579 O O . ARG A 1 204 ? 8.475 2.746 -3.580 1.00 89.56 204 ARG A O 1
ATOM 1586 N N . PRO A 1 205 ? 8.504 2.568 -1.349 1.00 92.62 205 PRO A N 1
ATOM 1587 C CA . PRO A 1 205 ? 7.301 3.387 -1.136 1.00 92.62 205 PRO A CA 1
ATOM 1588 C C . PRO A 1 205 ? 7.336 4.785 -1.794 1.00 92.62 205 PRO A C 1
ATOM 1590 O O . PRO A 1 205 ? 6.296 5.368 -2.110 1.00 92.62 205 PRO A O 1
ATOM 1593 N N . ASP A 1 206 ? 8.534 5.327 -2.043 1.00 91.38 206 ASP A N 1
ATOM 1594 C CA . ASP A 1 206 ? 8.749 6.599 -2.746 1.00 91.38 206 ASP A CA 1
ATOM 1595 C C . ASP A 1 206 ? 8.085 6.655 -4.131 1.00 91.38 206 ASP A C 1
ATOM 1597 O O . ASP A 1 206 ? 7.715 7.740 -4.582 1.00 91.38 206 ASP A O 1
ATOM 1601 N N . GLU A 1 207 ? 7.922 5.514 -4.812 1.00 92.19 207 GLU A N 1
ATOM 1602 C CA . GLU A 1 207 ? 7.341 5.471 -6.160 1.00 92.19 207 GLU A CA 1
ATOM 1603 C C . GLU A 1 207 ? 5.868 5.901 -6.206 1.00 92.19 207 GLU A C 1
ATOM 1605 O O . GLU A 1 207 ? 5.385 6.323 -7.259 1.00 92.19 207 GLU A O 1
ATOM 1610 N N . PHE A 1 208 ? 5.190 5.872 -5.058 1.00 92.88 208 PHE A N 1
ATOM 1611 C CA . PHE A 1 208 ? 3.800 6.294 -4.898 1.00 92.88 208 PHE A CA 1
ATOM 1612 C C . PHE A 1 208 ? 3.657 7.722 -4.358 1.00 92.88 208 PHE A C 1
ATOM 1614 O O . PHE A 1 208 ? 2.589 8.319 -4.465 1.00 92.88 208 PHE A O 1
ATOM 1621 N N . THR A 1 209 ? 4.702 8.283 -3.738 1.00 90.62 209 THR A N 1
ATOM 1622 C CA . THR A 1 209 ? 4.585 9.518 -2.935 1.00 90.62 209 THR A CA 1
ATOM 1623 C C . THR A 1 209 ? 5.338 10.712 -3.506 1.00 90.62 209 THR A C 1
ATOM 1625 O O . THR A 1 209 ? 5.040 11.851 -3.138 1.00 90.62 209 THR A O 1
ATOM 1628 N N . ARG A 1 210 ? 6.291 10.498 -4.420 1.00 92.69 210 ARG A N 1
ATOM 1629 C CA . ARG A 1 210 ? 7.033 11.585 -5.068 1.00 92.69 210 ARG A CA 1
ATOM 1630 C C . ARG A 1 210 ? 7.461 11.241 -6.486 1.00 92.69 210 ARG A C 1
ATOM 1632 O O . ARG A 1 210 ? 7.620 10.082 -6.853 1.00 92.69 210 ARG A O 1
ATOM 1639 N N . TYR A 1 211 ? 7.748 12.278 -7.266 1.00 94.25 211 TYR A N 1
ATOM 1640 C CA . TYR A 1 211 ? 8.422 12.117 -8.548 1.00 94.25 211 TYR A CA 1
ATOM 1641 C C . TYR A 1 211 ? 9.850 11.594 -8.338 1.00 94.25 211 TYR A C 1
ATOM 1643 O O . TYR A 1 211 ? 10.633 12.165 -7.569 1.00 94.25 211 TYR A O 1
ATOM 1651 N N . LEU A 1 212 ? 10.179 10.504 -9.025 1.00 94.19 212 LEU A N 1
ATOM 1652 C CA . LEU A 1 212 ? 11.521 9.940 -9.074 1.00 94.19 212 LEU A CA 1
ATOM 1653 C C . LEU A 1 212 ? 12.346 10.642 -10.155 1.00 94.19 212 LEU A C 1
ATOM 1655 O O . LEU A 1 212 ? 11.834 11.086 -11.184 1.00 94.19 212 LEU A O 1
ATOM 1659 N N . GLY A 1 213 ? 13.648 10.743 -9.917 1.00 92.31 213 GLY A N 1
ATOM 1660 C CA . GLY A 1 213 ? 14.632 11.185 -10.895 1.00 92.31 213 GLY A CA 1
ATOM 1661 C C . GLY A 1 213 ? 15.505 10.029 -11.370 1.00 92.31 213 GLY A C 1
ATOM 1662 O O . GLY A 1 213 ? 15.572 8.973 -10.748 1.00 92.31 213 GLY A O 1
ATOM 1663 N N . LYS A 1 214 ? 16.261 10.238 -12.452 1.00 89.81 214 LYS A N 1
ATOM 1664 C CA . LYS A 1 214 ? 17.208 9.215 -12.931 1.00 89.81 214 LYS A CA 1
ATOM 1665 C C . LYS A 1 214 ? 18.225 8.816 -11.856 1.00 89.81 214 LYS A C 1
ATOM 1667 O O . LYS A 1 214 ? 18.567 7.647 -11.753 1.00 89.81 214 LYS A O 1
ATOM 1672 N N . ALA A 1 215 ? 18.665 9.767 -11.030 1.00 87.12 215 ALA A N 1
ATOM 1673 C CA . ALA A 1 215 ? 19.593 9.509 -9.928 1.00 87.12 215 ALA A CA 1
ATOM 1674 C C . ALA A 1 215 ? 19.043 8.520 -8.885 1.00 87.12 215 ALA A C 1
ATOM 1676 O O . ALA A 1 215 ? 19.827 7.783 -8.300 1.00 87.12 215 ALA A O 1
ATOM 1677 N N . ASP A 1 216 ? 17.718 8.454 -8.699 1.00 90.56 216 ASP A N 1
ATOM 1678 C CA . ASP A 1 216 ? 17.089 7.484 -7.794 1.00 90.56 216 ASP A CA 1
ATOM 1679 C C . ASP A 1 216 ? 17.230 6.037 -8.303 1.00 90.56 216 ASP A C 1
ATOM 1681 O O . ASP A 1 216 ? 17.202 5.101 -7.509 1.00 90.56 216 ASP A O 1
ATOM 1685 N N . LEU A 1 217 ? 17.360 5.853 -9.624 1.00 90.56 217 LEU A N 1
ATOM 1686 C CA . LEU A 1 217 ? 17.147 4.571 -10.307 1.00 90.56 217 LEU A CA 1
ATOM 1687 C C . LEU A 1 217 ? 18.330 4.113 -11.177 1.00 90.56 217 LEU A C 1
ATOM 1689 O O . LEU A 1 217 ? 18.342 2.982 -11.658 1.00 90.56 217 LEU A O 1
ATOM 1693 N N . TYR A 1 218 ? 19.343 4.961 -11.385 1.00 83.88 218 TYR A N 1
ATOM 1694 C CA . TYR A 1 218 ? 20.464 4.713 -12.305 1.00 83.88 218 TYR A CA 1
ATOM 1695 C C . TYR A 1 218 ? 21.242 3.419 -11.993 1.00 83.88 218 TYR A C 1
ATOM 1697 O O . TYR A 1 218 ? 21.825 2.813 -12.889 1.00 83.88 218 TYR A O 1
ATOM 1705 N N . LEU A 1 219 ? 21.222 2.972 -10.737 1.00 84.12 219 LEU A N 1
ATOM 1706 C CA . LEU A 1 219 ? 21.970 1.803 -10.268 1.00 84.12 219 LEU A CA 1
ATOM 1707 C C . LEU A 1 219 ? 21.123 0.544 -10.096 1.00 84.12 219 LEU A C 1
ATOM 1709 O O . LEU A 1 219 ? 21.681 -0.512 -9.806 1.00 84.12 219 LEU A O 1
ATOM 1713 N N . TYR A 1 220 ? 19.810 0.631 -10.304 1.00 83.25 220 TYR A N 1
ATOM 1714 C CA . TYR A 1 220 ? 18.943 -0.540 -10.244 1.00 83.25 220 TYR A CA 1
ATOM 1715 C C . TYR A 1 220 ? 19.216 -1.429 -11.458 1.00 83.25 220 TYR A C 1
ATOM 1717 O O . TYR A 1 220 ? 19.301 -0.897 -12.568 1.00 83.25 220 TYR A O 1
ATOM 1725 N N . PRO A 1 221 ? 19.345 -2.756 -11.301 1.00 86.62 221 PRO A N 1
ATOM 1726 C CA . PRO A 1 221 ? 19.272 -3.711 -12.402 1.00 86.62 221 PRO A CA 1
ATOM 1727 C C . PRO A 1 221 ? 17.999 -3.529 -13.238 1.00 86.62 221 PRO A C 1
ATOM 1729 O O . PRO A 1 221 ? 16.969 -3.068 -12.750 1.00 86.62 221 PRO A O 1
ATOM 1732 N N . THR A 1 222 ? 18.046 -3.887 -14.523 1.00 85.12 222 THR A N 1
ATOM 1733 C CA . THR A 1 222 ? 16.882 -3.719 -15.416 1.00 85.12 222 THR A CA 1
ATOM 1734 C C . THR A 1 222 ? 15.705 -4.607 -14.996 1.00 85.12 222 THR A C 1
ATOM 1736 O O . THR A 1 222 ? 14.545 -4.253 -15.199 1.00 85.12 222 THR A O 1
ATOM 1739 N N . GLU A 1 223 ? 15.986 -5.752 -14.389 1.00 83.00 223 GLU A N 1
ATOM 1740 C CA . GLU A 1 223 ? 15.005 -6.656 -13.800 1.00 83.00 223 GLU A CA 1
ATOM 1741 C C . GLU A 1 223 ? 14.289 -6.003 -12.611 1.00 83.00 223 GLU A C 1
ATOM 1743 O O . GLU A 1 223 ? 13.063 -6.062 -12.539 1.00 83.00 223 GLU A O 1
ATOM 1748 N N . ASP A 1 224 ? 15.024 -5.297 -11.753 1.00 86.69 224 ASP A N 1
ATOM 1749 C CA . ASP A 1 224 ? 14.463 -4.610 -10.586 1.00 86.69 224 ASP A CA 1
ATOM 1750 C C . ASP A 1 224 ? 13.621 -3.403 -11.007 1.00 86.69 224 ASP A C 1
ATOM 1752 O O . ASP A 1 224 ? 12.547 -3.175 -10.460 1.00 86.69 224 ASP A O 1
ATOM 1756 N N . LEU A 1 225 ? 14.035 -2.679 -12.054 1.00 89.25 225 LEU A N 1
ATOM 1757 C CA . LEU A 1 225 ? 13.204 -1.637 -12.667 1.00 89.25 225 LEU A CA 1
ATOM 1758 C C . LEU A 1 225 ? 11.866 -2.202 -13.169 1.00 89.25 225 LEU A C 1
ATOM 1760 O O . LEU A 1 225 ? 10.812 -1.612 -12.931 1.00 89.25 225 LEU A O 1
ATOM 1764 N N . LYS A 1 226 ? 11.885 -3.381 -13.807 1.00 89.62 226 LYS A N 1
ATOM 1765 C CA . LYS A 1 226 ? 10.648 -4.062 -14.217 1.00 89.62 226 LYS A CA 1
ATOM 1766 C C . LYS A 1 226 ? 9.796 -4.438 -13.010 1.00 89.62 226 LYS A C 1
ATOM 1768 O O . LYS A 1 226 ? 8.574 -4.355 -13.119 1.00 89.62 226 LYS A O 1
ATOM 1773 N N . LEU A 1 227 ? 10.394 -4.872 -11.901 1.00 91.00 227 LEU A N 1
ATOM 1774 C CA . LEU A 1 227 ? 9.651 -5.179 -10.679 1.00 91.00 227 LEU A CA 1
ATOM 1775 C C . LEU A 1 227 ? 9.007 -3.920 -10.095 1.00 91.00 227 LEU A C 1
ATOM 1777 O O . LEU A 1 227 ? 7.795 -3.941 -9.934 1.00 91.00 227 LEU A O 1
ATOM 1781 N N . LEU A 1 228 ? 9.748 -2.821 -9.921 1.00 93.12 228 LEU A N 1
ATOM 1782 C CA . LEU A 1 228 ? 9.219 -1.533 -9.441 1.00 93.12 228 LEU A CA 1
ATOM 1783 C C . LEU A 1 228 ? 8.036 -1.046 -10.283 1.00 93.12 228 LEU A C 1
ATOM 1785 O O . LEU A 1 228 ? 6.938 -0.811 -9.790 1.00 93.12 228 LEU A O 1
ATOM 1789 N N . ARG A 1 229 ? 8.195 -1.013 -11.613 1.00 97.06 229 ARG A N 1
ATOM 1790 C CA . ARG A 1 229 ? 7.093 -0.620 -12.502 1.00 97.06 229 ARG A CA 1
ATOM 1791 C C . ARG A 1 229 ? 5.853 -1.497 -12.308 1.00 97.06 229 ARG A C 1
ATOM 1793 O O . ARG A 1 229 ? 4.734 -1.004 -12.415 1.00 97.06 229 ARG A O 1
ATOM 1800 N N . ASN A 1 230 ? 6.039 -2.804 -12.119 1.00 96.69 230 ASN A N 1
ATOM 1801 C CA . ASN A 1 230 ? 4.930 -3.732 -11.922 1.00 96.69 230 ASN A CA 1
ATOM 1802 C C . ASN A 1 230 ? 4.379 -3.719 -10.488 1.00 96.69 230 ASN A C 1
ATOM 1804 O O . ASN A 1 230 ? 3.204 -4.032 -10.331 1.00 96.69 230 ASN A O 1
ATOM 1808 N N . GLU A 1 231 ? 5.159 -3.306 -9.488 1.00 97.00 231 GLU A N 1
ATOM 1809 C CA . GLU A 1 231 ? 4.724 -3.108 -8.100 1.00 97.00 231 GLU A CA 1
ATOM 1810 C C . GLU A 1 231 ? 3.631 -2.041 -8.036 1.00 97.00 231 GLU A C 1
ATOM 1812 O O . GLU A 1 231 ? 2.570 -2.304 -7.469 1.00 97.00 231 GLU A O 1
ATOM 1817 N N . ILE A 1 232 ? 3.798 -0.937 -8.776 1.00 97.12 232 ILE A N 1
ATOM 1818 C CA . ILE A 1 232 ? 2.756 0.087 -8.933 1.00 97.12 232 ILE A CA 1
ATOM 1819 C C . ILE A 1 232 ? 1.442 -0.536 -9.420 1.00 97.12 232 ILE A C 1
ATOM 1821 O O . ILE A 1 232 ? 0.398 -0.366 -8.799 1.00 97.12 232 ILE A O 1
ATOM 1825 N N . TYR A 1 233 ? 1.462 -1.321 -10.498 1.00 97.75 233 TYR A N 1
ATOM 1826 C CA . TYR A 1 233 ? 0.237 -1.958 -10.992 1.00 97.75 233 TYR A CA 1
ATOM 1827 C C . TYR A 1 233 ? -0.328 -3.018 -10.031 1.00 97.75 233 TYR A C 1
ATOM 1829 O O . TYR A 1 233 ? -1.548 -3.166 -9.920 1.00 97.75 233 TYR A O 1
ATOM 1837 N N . ALA A 1 234 ? 0.542 -3.773 -9.359 1.00 97.44 234 ALA A N 1
ATOM 1838 C CA . ALA A 1 234 ? 0.157 -4.800 -8.400 1.00 97.44 234 ALA A CA 1
ATOM 1839 C C . ALA A 1 234 ? -0.559 -4.190 -7.187 1.00 97.44 234 ALA A C 1
ATOM 1841 O O . ALA A 1 234 ? -1.530 -4.767 -6.697 1.00 97.44 234 ALA A O 1
ATOM 1842 N N . ALA A 1 235 ? -0.126 -3.009 -6.740 1.00 97.19 235 ALA A N 1
ATOM 1843 C CA . ALA A 1 235 ? -0.720 -2.284 -5.622 1.00 97.19 235 ALA A CA 1
ATOM 1844 C C . ALA A 1 235 ? -2.170 -1.833 -5.893 1.00 97.19 235 ALA A C 1
ATOM 1846 O O . ALA A 1 235 ? -2.963 -1.703 -4.962 1.00 97.19 235 ALA A O 1
ATOM 1847 N N . HIS A 1 236 ? -2.543 -1.681 -7.170 1.00 97.19 236 HIS A N 1
ATOM 1848 C CA . HIS A 1 236 ? -3.924 -1.456 -7.639 1.00 97.19 236 HIS A CA 1
ATOM 1849 C C . HIS A 1 236 ? -4.641 -2.752 -8.063 1.00 97.19 236 HIS A C 1
ATOM 1851 O O . HIS A 1 236 ? -5.632 -2.730 -8.796 1.00 97.19 236 HIS A O 1
ATOM 1857 N N . GLY A 1 237 ? -4.104 -3.907 -7.670 1.00 97.38 237 GLY A N 1
ATOM 1858 C CA . GLY A 1 237 ? -4.731 -5.211 -7.851 1.00 97.38 237 GLY A CA 1
ATOM 1859 C C . GLY A 1 237 ? -4.715 -5.747 -9.282 1.00 97.38 237 GLY A C 1
ATOM 1860 O O . GLY A 1 237 ? -5.496 -6.645 -9.616 1.00 97.38 237 GLY A O 1
ATOM 1861 N N . ARG A 1 238 ? -3.840 -5.236 -10.156 1.00 98.19 238 ARG A N 1
ATOM 1862 C CA . ARG A 1 238 ? -3.682 -5.769 -11.516 1.00 98.19 238 ARG A CA 1
ATOM 1863 C C . ARG A 1 238 ? -3.067 -7.172 -11.480 1.00 98.19 238 ARG A C 1
ATOM 1865 O O . ARG A 1 238 ? -2.050 -7.401 -10.827 1.00 98.19 238 ARG A O 1
ATOM 1872 N N . LYS A 1 239 ? -3.648 -8.112 -12.225 1.00 97.12 239 LYS A N 1
ATOM 1873 C CA . LYS A 1 239 ? -3.077 -9.443 -12.489 1.00 97.12 239 LYS A CA 1
ATOM 1874 C C . LYS A 1 239 ? -1.963 -9.394 -13.536 1.00 97.12 239 LYS A C 1
ATOM 1876 O O . LYS A 1 239 ? -1.815 -8.415 -14.269 1.00 97.12 239 LYS A O 1
ATOM 1881 N N . PHE A 1 240 ? -1.183 -10.469 -13.627 1.00 90.69 240 PHE A N 1
ATOM 1882 C CA . PHE A 1 240 ? -0.073 -10.583 -14.572 1.00 90.69 240 PHE A CA 1
ATOM 1883 C C . PHE A 1 240 ? -0.167 -11.875 -15.385 1.00 90.69 240 PHE A C 1
ATOM 1885 O O . PHE A 1 240 ? -0.267 -12.954 -14.812 1.00 90.69 240 PHE A O 1
ATOM 1892 N N . ASP A 1 241 ? -0.067 -11.761 -16.713 1.00 89.00 241 ASP A N 1
ATOM 1893 C CA . ASP A 1 241 ? 0.015 -12.924 -17.615 1.00 89.00 241 ASP A CA 1
ATOM 1894 C C . ASP A 1 241 ? 1.394 -13.597 -17.565 1.00 89.00 241 ASP A C 1
ATOM 1896 O O . ASP A 1 241 ? 1.544 -14.786 -17.844 1.00 89.00 241 ASP A O 1
ATOM 1900 N N . THR A 1 242 ? 2.433 -12.825 -17.236 1.00 84.38 242 THR A N 1
ATOM 1901 C CA . THR A 1 242 ? 3.793 -13.341 -17.107 1.00 84.38 242 THR A CA 1
ATOM 1902 C C . THR A 1 242 ? 3.908 -14.145 -15.819 1.00 84.38 242 THR A C 1
ATOM 1904 O O . THR A 1 242 ? 3.847 -13.573 -14.731 1.00 84.38 242 THR A O 1
ATOM 1907 N N . GLU A 1 243 ? 4.165 -15.446 -15.950 1.00 84.44 243 GLU A N 1
ATOM 1908 C CA . GLU A 1 243 ? 4.245 -16.379 -14.820 1.00 84.44 243 GLU A CA 1
ATOM 1909 C C . GLU A 1 243 ? 5.199 -15.908 -13.714 1.00 84.44 243 GLU A C 1
ATOM 1911 O O . GLU A 1 243 ? 4.852 -15.957 -12.540 1.00 84.44 243 GLU A O 1
ATOM 1916 N N . SER A 1 244 ? 6.374 -15.374 -14.069 1.00 82.38 244 SER A N 1
ATOM 1917 C CA . SER A 1 244 ? 7.347 -14.902 -13.076 1.00 82.38 244 SER A CA 1
ATOM 1918 C C . SER A 1 244 ? 6.842 -13.718 -12.246 1.00 82.38 244 SER A C 1
ATOM 1920 O O . SER A 1 244 ? 7.093 -13.669 -11.046 1.00 82.38 244 SER A O 1
ATOM 1922 N N . LEU A 1 245 ? 6.110 -12.779 -12.857 1.00 83.62 245 LEU A N 1
ATOM 1923 C CA . LEU A 1 245 ? 5.511 -11.648 -12.141 1.00 83.62 245 LEU A CA 1
ATOM 1924 C C . LEU A 1 245 ? 4.337 -12.114 -11.286 1.00 83.62 245 LEU A C 1
ATOM 1926 O O . LEU A 1 245 ? 4.215 -11.702 -10.137 1.00 83.62 245 LEU A O 1
ATOM 1930 N N . ASN A 1 246 ? 3.506 -13.005 -11.828 1.00 84.81 246 ASN A N 1
ATOM 1931 C CA . ASN A 1 246 ? 2.390 -13.573 -11.088 1.00 84.81 246 ASN A CA 1
ATOM 1932 C C . ASN A 1 246 ? 2.878 -14.325 -9.841 1.00 84.81 246 ASN A C 1
ATOM 1934 O O . ASN A 1 246 ? 2.368 -14.090 -8.749 1.00 84.81 246 ASN A O 1
ATOM 1938 N N . GLN A 1 247 ? 3.909 -15.164 -9.981 1.00 85.56 247 GLN A N 1
ATOM 1939 C CA . GLN A 1 247 ? 4.524 -15.884 -8.868 1.00 85.56 247 GLN A CA 1
ATOM 1940 C C . GLN A 1 247 ? 5.135 -14.926 -7.836 1.00 85.56 247 GLN A C 1
ATOM 1942 O O . GLN A 1 247 ? 4.925 -15.113 -6.640 1.00 85.56 247 GLN A O 1
ATOM 1947 N N . TYR A 1 248 ? 5.867 -13.902 -8.288 1.00 90.12 248 TYR A N 1
ATOM 1948 C CA . TYR A 1 248 ? 6.500 -12.925 -7.402 1.00 90.12 248 TYR A CA 1
ATOM 1949 C C . TYR A 1 248 ? 5.473 -12.136 -6.579 1.00 90.12 248 TYR A C 1
ATOM 1951 O O . TYR A 1 248 ? 5.589 -12.073 -5.356 1.00 90.12 248 TYR A O 1
ATOM 1959 N N . PHE A 1 249 ? 4.453 -11.563 -7.228 1.00 92.62 249 PHE A N 1
ATOM 1960 C CA . PHE A 1 249 ? 3.454 -10.743 -6.539 1.00 92.62 249 PHE A CA 1
ATOM 1961 C C . PHE A 1 249 ? 2.466 -11.578 -5.725 1.00 92.62 249 PHE A C 1
ATOM 1963 O O . PHE A 1 249 ? 2.079 -11.155 -4.645 1.00 92.62 249 PHE A O 1
ATOM 1970 N N . SER A 1 250 ? 2.133 -12.800 -6.153 1.00 92.31 250 SER A N 1
ATOM 1971 C CA . SER A 1 250 ? 1.300 -13.715 -5.350 1.00 92.31 250 SER A CA 1
ATOM 1972 C C . SER A 1 250 ? 1.949 -14.125 -4.025 1.00 92.31 250 SER A C 1
ATOM 1974 O O . SER A 1 250 ? 1.248 -14.584 -3.127 1.00 92.31 250 SER A O 1
ATOM 1976 N N . ALA A 1 251 ? 3.269 -13.969 -3.889 1.00 92.44 251 ALA A N 1
ATOM 1977 C CA . ALA A 1 251 ? 3.975 -14.182 -2.629 1.00 92.44 251 ALA A CA 1
ATOM 1978 C C . ALA A 1 251 ? 3.924 -12.963 -1.686 1.00 92.44 251 ALA A C 1
ATOM 1980 O O . ALA A 1 251 ? 4.315 -13.085 -0.527 1.00 92.44 251 ALA A O 1
ATOM 1981 N N . GLN A 1 252 ? 3.456 -11.802 -2.155 1.00 94.31 252 GLN A N 1
ATOM 1982 C CA . GLN A 1 252 ? 3.368 -10.586 -1.349 1.00 94.31 252 GLN A CA 1
ATOM 1983 C C . GLN A 1 252 ? 2.061 -10.563 -0.557 1.00 94.31 252 GLN A C 1
ATOM 1985 O O . GLN A 1 252 ? 0.973 -10.666 -1.125 1.00 94.31 252 GLN A O 1
ATOM 1990 N N . ALA A 1 253 ? 2.150 -10.376 0.762 1.00 96.75 253 ALA A N 1
ATOM 1991 C CA . ALA A 1 253 ? 0.985 -10.428 1.646 1.00 96.75 253 ALA A CA 1
ATOM 1992 C C . ALA A 1 253 ? -0.073 -9.361 1.313 1.00 96.75 253 ALA A C 1
ATOM 1994 O O . ALA A 1 253 ? -1.265 -9.629 1.431 1.00 96.75 253 ALA A O 1
ATOM 1995 N N . TRP A 1 254 ? 0.349 -8.190 0.830 1.00 96.75 254 TRP A N 1
ATOM 1996 C CA . TRP A 1 254 ? -0.519 -7.072 0.448 1.00 96.75 254 TRP A CA 1
ATOM 1997 C C . TRP A 1 254 ? -1.133 -7.206 -0.954 1.00 96.75 254 TRP A C 1
ATOM 1999 O O . TRP A 1 254 ? -2.022 -6.433 -1.314 1.00 96.75 254 TRP A O 1
ATOM 2009 N N . TYR A 1 255 ? -0.687 -8.157 -1.779 1.00 97.75 255 TYR A N 1
ATOM 2010 C CA . TYR A 1 255 ? -1.158 -8.267 -3.157 1.00 97.75 255 TYR A CA 1
ATOM 2011 C C . TYR A 1 255 ? -2.469 -9.048 -3.253 1.00 97.75 255 TYR A C 1
ATOM 2013 O O . TYR A 1 255 ? -2.580 -10.188 -2.800 1.00 97.75 255 TYR A O 1
ATOM 2021 N N . ARG A 1 256 ? -3.475 -8.467 -3.909 1.00 97.81 256 ARG A N 1
ATOM 2022 C CA . ARG A 1 256 ? -4.704 -9.171 -4.299 1.00 97.81 256 ARG A CA 1
ATOM 2023 C C . ARG A 1 256 ? -4.930 -8.942 -5.789 1.00 97.81 256 ARG A C 1
ATOM 2025 O O . ARG A 1 256 ? -5.117 -7.813 -6.218 1.00 97.81 256 ARG A O 1
ATOM 2032 N N . GLY A 1 257 ? -4.916 -10.005 -6.591 1.00 96.56 257 GLY A N 1
ATOM 2033 C CA . GLY A 1 257 ? -5.209 -9.922 -8.024 1.00 96.56 257 GLY A CA 1
ATOM 2034 C C . GLY A 1 257 ? -6.709 -9.742 -8.277 1.00 96.56 257 GLY A C 1
ATOM 2035 O O . GLY A 1 257 ? -7.434 -10.728 -8.404 1.00 96.56 257 GLY A O 1
ATOM 2036 N N . LEU A 1 258 ? -7.172 -8.496 -8.359 1.00 95.62 258 LEU A N 1
ATOM 2037 C CA . LEU A 1 258 ? -8.585 -8.121 -8.494 1.00 95.62 258 LEU A CA 1
ATOM 2038 C C . LEU A 1 258 ? -9.010 -7.890 -9.951 1.00 95.62 258 LEU A C 1
ATOM 2040 O O . LEU A 1 258 ? -10.155 -8.162 -10.309 1.00 95.62 258 LEU A O 1
ATOM 2044 N N . LEU A 1 259 ? -8.096 -7.408 -10.797 1.00 96.44 259 LEU A N 1
ATOM 2045 C CA . LEU A 1 259 ? -8.390 -6.970 -12.162 1.00 96.44 259 LEU A CA 1
ATOM 2046 C C . LEU A 1 259 ? -7.537 -7.725 -13.179 1.00 96.44 259 LEU A C 1
ATOM 2048 O O . LEU A 1 259 ? -6.313 -7.769 -13.068 1.00 96.44 259 LEU A O 1
ATOM 2052 N N . GLU A 1 260 ? -8.178 -8.281 -14.207 1.00 96.69 260 GLU A N 1
ATOM 2053 C CA . GLU A 1 260 ? -7.459 -8.840 -15.355 1.00 96.69 260 GLU A CA 1
ATOM 2054 C C . GLU A 1 260 ? -6.641 -7.749 -16.075 1.00 96.69 260 GLU A C 1
ATOM 2056 O O . GLU A 1 260 ? -7.064 -6.586 -16.101 1.00 96.69 260 GLU A O 1
ATOM 2061 N N . PRO A 1 261 ? -5.504 -8.089 -16.714 1.00 94.88 261 PRO A N 1
ATOM 2062 C CA . PRO A 1 261 ? -4.628 -7.113 -17.367 1.00 94.88 261 PRO A CA 1
ATOM 2063 C C . PRO A 1 261 ? -5.335 -6.188 -18.363 1.00 94.88 261 PRO A C 1
ATOM 2065 O O . PRO A 1 261 ? -4.957 -5.028 -18.492 1.00 94.88 261 PRO A O 1
ATOM 2068 N N . ASN A 1 262 ? -6.347 -6.706 -19.068 1.00 94.94 262 ASN A N 1
ATOM 2069 C CA . ASN A 1 262 ? -7.132 -5.985 -20.072 1.00 94.94 262 ASN A CA 1
ATOM 2070 C C . ASN A 1 262 ? -8.295 -5.162 -19.488 1.00 94.94 262 ASN A C 1
ATOM 2072 O O . ASN A 1 262 ? -8.857 -4.329 -20.195 1.00 94.94 262 ASN A O 1
ATOM 2076 N N . ALA A 1 263 ? -8.672 -5.417 -18.235 1.00 96.12 263 ALA A N 1
ATOM 2077 C CA . ALA A 1 263 ? -9.704 -4.687 -17.508 1.00 96.12 263 ALA A CA 1
ATOM 2078 C C . ALA A 1 263 ? -9.111 -3.552 -16.660 1.00 96.12 263 ALA A C 1
ATOM 2080 O O . ALA A 1 263 ? -9.842 -2.669 -16.213 1.00 96.12 263 ALA A O 1
ATOM 2081 N N . PHE A 1 264 ? -7.794 -3.571 -16.439 1.00 95.56 264 PHE A N 1
ATOM 2082 C CA . PHE A 1 264 ? -7.086 -2.513 -15.737 1.00 95.56 264 PHE A CA 1
ATOM 2083 C C . PHE A 1 264 ? -7.127 -1.197 -16.522 1.00 95.56 264 PHE A C 1
ATOM 2085 O O . PHE A 1 264 ? -6.881 -1.169 -17.727 1.00 95.56 264 PHE A O 1
ATOM 2092 N N . SER A 1 265 ? -7.417 -0.102 -15.821 1.00 94.12 265 SER A N 1
ATOM 2093 C CA . SER A 1 265 ? -7.485 1.239 -16.396 1.00 94.12 265 SER A CA 1
ATOM 2094 C C . SER A 1 265 ? -6.456 2.143 -15.739 1.00 94.12 265 SER A C 1
ATOM 2096 O O . SER A 1 265 ? -6.527 2.373 -14.536 1.00 94.12 265 SER A O 1
ATOM 2098 N N . ASP A 1 266 ? -5.580 2.754 -16.537 1.00 91.88 266 ASP A N 1
ATOM 2099 C CA . ASP A 1 266 ? -4.571 3.713 -16.061 1.00 91.88 266 ASP A CA 1
ATOM 2100 C C . ASP A 1 266 ? -5.184 4.967 -15.403 1.00 91.88 266 ASP A C 1
ATOM 2102 O O . ASP A 1 266 ? -4.472 5.767 -14.801 1.00 91.88 266 ASP A O 1
ATOM 2106 N N . ALA A 1 267 ? -6.508 5.152 -15.485 1.00 90.81 267 ALA A N 1
ATOM 2107 C CA . ALA A 1 267 ? -7.223 6.216 -14.783 1.00 90.81 267 ALA A CA 1
ATOM 2108 C C . ALA A 1 267 ? -7.198 6.064 -13.252 1.00 90.81 267 ALA A C 1
ATOM 2110 O O . ALA A 1 267 ? -7.448 7.042 -12.547 1.00 90.81 267 ALA A O 1
ATOM 2111 N N . VAL A 1 268 ? -6.922 4.861 -12.732 1.00 90.62 268 VAL A N 1
ATOM 2112 C CA . VAL A 1 268 ? -6.781 4.657 -11.281 1.00 90.62 268 VAL A CA 1
ATOM 2113 C C . VAL A 1 268 ? -5.457 5.199 -10.749 1.00 90.62 268 VAL A C 1
ATOM 2115 O O . VAL A 1 268 ? -5.399 5.543 -9.570 1.00 90.62 268 VAL A O 1
ATOM 2118 N N . LEU A 1 269 ? -4.449 5.316 -11.620 1.00 92.94 269 LEU A N 1
ATOM 2119 C CA . LEU A 1 269 ? -3.113 5.799 -11.292 1.00 92.94 269 LEU A CA 1
ATOM 2120 C C . LEU A 1 269 ? -3.114 7.322 -11.109 1.00 92.94 269 LEU A C 1
ATOM 2122 O O . LEU A 1 269 ? -3.705 8.069 -11.899 1.00 92.94 269 LEU A O 1
ATOM 2126 N N . SER A 1 270 ? -2.389 7.774 -10.099 1.00 91.38 270 SER A N 1
ATOM 2127 C CA . SER A 1 270 ? -2.031 9.172 -9.857 1.00 91.38 270 SER A CA 1
ATOM 2128 C C . SER A 1 270 ? -1.018 9.680 -10.896 1.00 91.38 270 SER A C 1
ATOM 2130 O O . SER A 1 270 ? -0.374 8.878 -11.585 1.00 91.38 270 SER A O 1
ATOM 2132 N N . ASP A 1 271 ? -0.830 11.000 -11.049 1.00 91.12 271 ASP A N 1
ATOM 2133 C CA . ASP A 1 271 ? 0.175 11.472 -12.015 1.00 91.12 271 ASP A CA 1
ATOM 2134 C C . ASP A 1 271 ? 1.610 11.216 -11.541 1.00 91.12 271 ASP A C 1
ATOM 2136 O O . ASP A 1 271 ? 2.473 10.980 -12.390 1.00 91.12 271 ASP A O 1
ATOM 2140 N N . ILE A 1 272 ? 1.863 11.141 -10.227 1.00 92.38 272 ILE A N 1
ATOM 2141 C CA . ILE A 1 272 ? 3.139 10.657 -9.669 1.00 92.38 272 ILE A CA 1
ATOM 2142 C C . ILE A 1 272 ? 3.452 9.265 -10.218 1.00 92.38 272 ILE A C 1
ATOM 2144 O O . ILE A 1 272 ? 4.496 9.068 -10.843 1.00 92.38 272 ILE A O 1
ATOM 2148 N N . GLU A 1 273 ? 2.521 8.323 -10.069 1.00 95.31 273 GLU A N 1
ATOM 2149 C CA . GLU A 1 273 ? 2.692 6.950 -10.546 1.00 95.31 273 GLU A CA 1
ATOM 2150 C C . GLU A 1 273 ? 2.879 6.906 -12.064 1.00 95.31 273 GLU A C 1
ATOM 2152 O O . GLU A 1 273 ? 3.810 6.269 -12.552 1.00 95.31 273 GLU A O 1
ATOM 2157 N N . LYS A 1 274 ? 2.068 7.640 -12.838 1.00 95.50 274 LYS A N 1
ATOM 2158 C CA . LYS A 1 274 ? 2.206 7.689 -14.308 1.00 95.50 274 LYS A CA 1
ATOM 2159 C C . LYS A 1 274 ? 3.568 8.230 -14.743 1.00 95.50 274 LYS A C 1
ATOM 2161 O O . LYS A 1 274 ? 4.173 7.706 -15.686 1.00 95.50 274 LYS A O 1
ATOM 2166 N N . LYS A 1 275 ? 4.066 9.286 -14.091 1.00 95.88 275 LYS A N 1
ATOM 2167 C CA . LYS A 1 275 ? 5.385 9.862 -14.391 1.00 95.88 275 LYS A CA 1
ATOM 2168 C C . LYS A 1 275 ? 6.508 8.913 -13.994 1.00 95.88 275 LYS A C 1
ATOM 2170 O O . LYS A 1 275 ? 7.428 8.730 -14.790 1.00 95.88 275 LYS A O 1
ATOM 2175 N N . ASN A 1 276 ? 6.400 8.264 -12.840 1.00 96.75 276 ASN A N 1
ATOM 2176 C CA . ASN A 1 276 ? 7.380 7.286 -12.378 1.00 96.75 276 ASN A CA 1
ATOM 2177 C C . ASN A 1 276 ? 7.408 6.052 -13.288 1.00 96.75 276 ASN A C 1
ATOM 2179 O O . ASN A 1 276 ? 8.482 5.663 -13.736 1.00 96.75 276 ASN A O 1
ATOM 2183 N N . ILE A 1 277 ? 6.251 5.514 -13.689 1.00 97.81 277 ILE A N 1
ATOM 2184 C CA . ILE A 1 277 ? 6.146 4.444 -14.695 1.00 97.81 277 ILE A CA 1
ATOM 2185 C C . ILE A 1 277 ? 6.835 4.858 -15.997 1.00 97.81 277 ILE A C 1
ATOM 2187 O O . ILE A 1 277 ? 7.583 4.067 -16.570 1.00 97.81 277 ILE A O 1
ATOM 2191 N N . THR A 1 278 ? 6.589 6.080 -16.477 1.00 98.06 278 THR A N 1
ATOM 2192 C CA . THR A 1 278 ? 7.199 6.580 -17.719 1.00 98.06 278 THR A CA 1
ATOM 2193 C C . THR A 1 278 ? 8.722 6.605 -17.605 1.00 98.06 278 THR A C 1
ATOM 2195 O O . THR A 1 278 ? 9.401 6.029 -18.451 1.00 98.06 278 THR A O 1
ATOM 2198 N N . LEU A 1 279 ? 9.253 7.186 -16.526 1.00 97.44 279 LEU A N 1
ATOM 2199 C CA . LEU A 1 279 ? 10.690 7.223 -16.261 1.00 97.44 279 LEU A CA 1
ATOM 2200 C C . LEU A 1 279 ? 11.294 5.815 -16.169 1.00 97.44 279 LEU A C 1
ATOM 2202 O O . LEU A 1 279 ? 12.321 5.548 -16.788 1.00 97.44 279 LEU A O 1
ATOM 2206 N N . ILE A 1 280 ? 10.670 4.913 -15.411 1.00 96.75 280 ILE A N 1
ATOM 2207 C CA . ILE A 1 280 ? 11.174 3.549 -15.223 1.00 96.75 280 ILE A CA 1
ATOM 2208 C C . ILE A 1 280 ? 11.230 2.819 -16.571 1.00 96.75 280 ILE A C 1
ATOM 2210 O O . ILE A 1 280 ? 12.253 2.220 -16.895 1.00 96.75 280 ILE A O 1
ATOM 2214 N N . ARG A 1 281 ? 10.189 2.944 -17.407 1.00 97.44 281 ARG A N 1
ATOM 2215 C CA . ARG A 1 281 ? 10.175 2.374 -18.765 1.00 97.44 281 ARG A CA 1
ATOM 2216 C C . ARG A 1 281 ? 11.295 2.922 -19.639 1.00 97.44 281 ARG A C 1
ATOM 2218 O O . ARG A 1 281 ? 11.933 2.147 -20.334 1.00 97.44 281 ARG A O 1
ATOM 2225 N N . GLU A 1 282 ? 11.546 4.229 -19.606 1.00 96.25 282 GLU A N 1
ATOM 2226 C CA . GLU A 1 282 ? 12.663 4.825 -20.349 1.00 96.25 282 GLU A CA 1
ATOM 2227 C C . GLU A 1 282 ? 14.015 4.259 -19.894 1.00 96.25 282 GLU A C 1
ATOM 2229 O O . GLU A 1 282 ? 14.887 4.005 -20.722 1.00 96.25 282 GLU A O 1
ATOM 2234 N N . LEU A 1 283 ? 14.193 4.041 -18.588 1.00 94.00 283 LEU A N 1
ATOM 2235 C CA . LEU A 1 283 ? 15.427 3.485 -18.037 1.00 94.00 283 LEU A CA 1
ATOM 2236 C C . LEU A 1 283 ? 15.600 1.994 -18.342 1.00 94.00 283 LEU A C 1
ATOM 2238 O O . LEU A 1 283 ? 16.740 1.567 -18.513 1.00 94.00 283 LEU A O 1
ATOM 2242 N N . GLU A 1 284 ? 14.519 1.215 -18.433 1.00 93.06 284 GLU A N 1
ATOM 2243 C CA . GLU A 1 284 ? 14.559 -0.207 -18.814 1.00 93.06 284 GLU A CA 1
ATOM 2244 C C . GLU A 1 284 ? 15.146 -0.435 -20.217 1.00 93.06 284 GLU A C 1
ATOM 2246 O O . GLU A 1 284 ? 15.792 -1.460 -20.442 1.00 93.06 284 GLU A O 1
ATOM 2251 N N . GLU A 1 285 ? 14.951 0.515 -21.137 1.00 95.38 285 GLU A N 1
ATOM 2252 C CA . GLU A 1 285 ? 15.467 0.452 -22.514 1.00 95.38 285 GLU A CA 1
ATOM 2253 C C . GLU A 1 285 ? 16.969 0.773 -22.608 1.00 95.38 285 GLU A C 1
ATOM 2255 O O . GLU A 1 285 ? 17.605 0.496 -23.626 1.00 95.38 285 GLU A O 1
ATOM 2260 N N . ILE A 1 286 ? 17.556 1.348 -21.554 1.00 91.19 286 ILE A N 1
ATOM 2261 C CA . ILE A 1 286 ? 18.988 1.652 -21.488 1.00 91.19 286 ILE A CA 1
ATOM 2262 C C . ILE A 1 286 ? 19.710 0.449 -20.860 1.00 91.19 286 ILE A C 1
ATOM 2264 O O . ILE A 1 286 ? 19.367 0.054 -19.740 1.00 91.19 286 ILE A O 1
ATOM 2268 N N . PRO A 1 287 ? 20.730 -0.135 -21.519 1.00 89.44 287 PRO A N 1
ATOM 2269 C CA . PRO A 1 287 ? 21.541 -1.196 -20.929 1.00 89.44 287 PRO A CA 1
ATOM 2270 C C . PRO A 1 287 ? 22.116 -0.790 -19.566 1.00 89.44 287 PRO A C 1
ATOM 2272 O O . PRO A 1 287 ? 22.572 0.339 -19.390 1.00 89.44 287 PRO A O 1
ATOM 2275 N N . TYR A 1 288 ? 22.120 -1.707 -18.592 1.00 82.56 288 TYR A N 1
ATOM 2276 C CA . TYR A 1 288 ? 22.532 -1.402 -17.214 1.00 82.56 288 TYR A CA 1
ATOM 2277 C C . TYR A 1 288 ? 23.929 -0.768 -17.124 1.00 82.56 288 TYR A C 1
ATOM 2279 O O . TYR A 1 288 ? 24.111 0.188 -16.382 1.00 82.56 288 TYR A O 1
ATOM 2287 N N . ASN A 1 289 ? 24.887 -1.257 -17.912 1.00 83.25 289 ASN A N 1
ATOM 2288 C CA . ASN A 1 289 ? 26.258 -0.741 -17.990 1.00 83.25 289 ASN A CA 1
ATOM 2289 C C . ASN A 1 289 ? 26.359 0.677 -18.584 1.00 83.25 289 ASN A C 1
ATOM 2291 O O . ASN A 1 289 ? 27.269 1.431 -18.255 1.00 83.25 289 ASN A O 1
ATOM 2295 N N . GLU A 1 290 ? 25.446 1.049 -19.479 1.00 85.88 290 GLU A N 1
ATOM 2296 C CA . GLU A 1 290 ? 25.379 2.406 -20.031 1.00 85.88 290 GLU A CA 1
ATOM 2297 C C . GLU A 1 290 ? 24.652 3.347 -19.070 1.00 85.88 290 GLU A C 1
ATOM 2299 O O . GLU A 1 290 ? 25.043 4.499 -18.904 1.00 85.88 290 GLU A O 1
ATOM 2304 N N . ARG A 1 291 ? 23.621 2.832 -18.391 1.00 85.81 291 ARG A N 1
ATOM 2305 C CA . ARG A 1 291 ? 22.849 3.544 -17.375 1.00 85.81 291 ARG A CA 1
ATOM 2306 C C . ARG A 1 291 ? 23.732 3.862 -16.161 1.00 85.81 291 ARG A C 1
ATOM 2308 O O . ARG A 1 291 ? 23.836 5.013 -15.761 1.00 85.81 291 ARG A O 1
ATOM 2315 N N . ASN A 1 292 ? 24.431 2.878 -15.605 1.00 78.12 292 ASN A N 1
ATOM 2316 C CA . ASN A 1 292 ? 25.238 3.046 -14.394 1.00 78.12 292 ASN A CA 1
ATOM 2317 C C . ASN A 1 292 ? 26.584 3.774 -14.614 1.00 78.12 292 ASN A C 1
ATOM 2319 O O . ASN A 1 292 ? 27.383 3.852 -13.678 1.00 78.12 292 ASN A O 1
ATOM 2323 N N . THR A 1 293 ? 26.838 4.309 -15.814 1.00 75.75 293 THR A N 1
ATOM 2324 C CA . THR A 1 293 ? 28.042 5.080 -16.134 1.00 75.75 293 THR A CA 1
ATOM 2325 C C . THR A 1 293 ? 27.727 6.578 -16.162 1.00 75.75 293 THR A C 1
ATOM 2327 O O . THR A 1 293 ? 26.991 7.043 -17.030 1.00 75.75 293 THR A O 1
ATOM 2330 N N . ILE A 1 294 ? 28.306 7.361 -15.246 1.00 69.88 294 ILE A N 1
ATOM 2331 C CA . ILE A 1 294 ? 28.129 8.825 -15.183 1.00 69.88 294 ILE A CA 1
ATOM 2332 C C . ILE A 1 294 ? 29.509 9.472 -15.362 1.00 69.88 294 ILE A C 1
ATOM 2334 O O . ILE A 1 294 ? 30.475 9.053 -14.736 1.00 69.88 294 ILE A O 1
ATOM 2338 N N . ASP A 1 295 ? 29.640 10.434 -16.281 1.00 71.06 295 ASP A N 1
ATOM 2339 C CA . ASP A 1 295 ? 30.913 11.104 -16.618 1.00 71.06 295 ASP A CA 1
ATOM 2340 C C . ASP A 1 295 ? 32.083 10.157 -16.974 1.00 71.06 295 ASP A C 1
ATOM 2342 O O . ASP A 1 295 ? 33.257 10.469 -16.774 1.00 71.06 295 ASP A O 1
ATOM 2346 N N . GLY A 1 296 ? 31.768 8.987 -17.542 1.00 70.88 296 GLY A N 1
ATOM 2347 C CA . GLY A 1 296 ? 32.753 7.961 -17.906 1.00 70.88 296 GLY A CA 1
ATOM 2348 C C . GLY A 1 296 ? 33.206 7.073 -16.741 1.00 70.88 296 GLY A C 1
ATOM 2349 O O . GLY A 1 296 ? 34.104 6.253 -16.925 1.00 70.88 296 GLY A O 1
ATOM 2350 N N . ILE A 1 297 ? 32.584 7.216 -15.568 1.00 69.75 297 ILE A N 1
ATOM 2351 C CA . ILE A 1 297 ? 32.823 6.406 -14.373 1.00 69.75 297 ILE A CA 1
ATOM 2352 C C . ILE A 1 297 ? 31.684 5.392 -14.230 1.00 69.75 297 ILE A C 1
ATOM 2354 O O . ILE A 1 297 ? 30.518 5.780 -14.177 1.00 69.75 297 ILE A O 1
ATOM 2358 N N . GLN A 1 298 ? 32.011 4.097 -14.182 1.00 70.94 298 GLN A N 1
ATOM 2359 C CA . GLN A 1 298 ? 31.041 3.013 -13.993 1.00 70.94 298 GLN A CA 1
ATOM 2360 C C . GLN A 1 298 ? 30.756 2.829 -12.498 1.00 70.94 298 GLN A C 1
ATOM 2362 O O . GLN A 1 298 ? 31.497 2.148 -11.790 1.00 70.94 298 GLN A O 1
ATOM 2367 N N . TYR A 1 299 ? 29.656 3.404 -12.022 1.00 68.69 299 TYR A N 1
ATOM 2368 C CA . TYR A 1 299 ? 29.307 3.399 -10.602 1.00 68.69 299 TYR A CA 1
ATOM 2369 C C . TYR A 1 299 ? 28.877 2.021 -10.098 1.00 68.69 299 TYR A C 1
ATOM 2371 O O . TYR A 1 299 ? 29.057 1.739 -8.919 1.00 68.69 299 TYR A O 1
ATOM 2379 N N . GLY A 1 300 ? 28.366 1.139 -10.965 1.00 64.00 300 GLY A N 1
ATOM 2380 C CA . GLY A 1 300 ? 27.945 -0.215 -10.573 1.00 64.00 300 GLY A CA 1
ATOM 2381 C C . GLY A 1 300 ? 29.050 -1.056 -9.918 1.00 64.00 300 GLY A C 1
ATOM 2382 O O . GLY A 1 300 ? 28.755 -1.844 -9.029 1.00 64.00 300 GLY A O 1
ATOM 2383 N N . ASP A 1 301 ? 30.315 -0.827 -10.290 1.00 63.12 301 ASP A N 1
ATOM 2384 C CA . ASP A 1 301 ? 31.479 -1.547 -9.744 1.00 63.12 301 ASP A CA 1
ATOM 2385 C C . ASP A 1 301 ? 32.206 -0.743 -8.647 1.00 63.12 301 ASP A C 1
ATOM 2387 O O . ASP A 1 301 ? 33.167 -1.226 -8.040 1.00 63.12 301 ASP A O 1
ATOM 2391 N N . GLU A 1 302 ? 31.810 0.518 -8.442 1.00 55.53 302 GLU A N 1
ATOM 2392 C CA . GLU A 1 302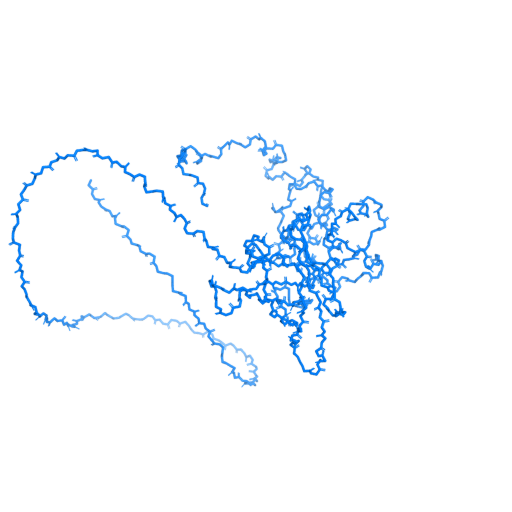 ? 32.561 1.495 -7.655 1.00 55.53 302 GLU A CA 1
ATOM 2393 C C . GLU A 1 302 ? 31.998 1.704 -6.246 1.00 55.53 302 GLU A C 1
ATOM 2395 O O . GLU A 1 302 ? 32.760 2.098 -5.374 1.00 55.53 302 GLU A O 1
ATOM 2400 N N . TRP A 1 303 ? 30.734 1.368 -5.955 1.00 52.25 303 TRP A N 1
ATOM 2401 C CA . TRP A 1 303 ? 30.202 1.440 -4.578 1.00 52.25 303 TRP A CA 1
ATOM 2402 C C . TRP A 1 303 ? 30.975 0.555 -3.588 1.00 52.25 303 TRP A C 1
ATOM 2404 O O . TRP A 1 303 ? 31.214 0.978 -2.460 1.00 52.25 303 TRP A O 1
ATOM 2414 N N . ASP A 1 304 ? 31.487 -0.593 -4.039 1.00 52.62 304 ASP A N 1
ATOM 2415 C CA . ASP A 1 304 ? 32.405 -1.449 -3.266 1.00 52.62 304 ASP A CA 1
ATOM 2416 C C . ASP A 1 304 ? 33.836 -0.875 -3.157 1.00 52.62 304 ASP A C 1
ATOM 2418 O O . ASP A 1 304 ? 34.680 -1.400 -2.428 1.00 52.62 304 ASP A O 1
ATOM 2422 N N . ARG A 1 305 ? 34.144 0.189 -3.910 1.00 49.62 305 ARG A N 1
ATOM 2423 C CA . ARG A 1 305 ? 35.474 0.811 -4.049 1.00 49.62 305 ARG A CA 1
ATOM 2424 C C . ARG A 1 305 ? 35.520 2.272 -3.611 1.00 49.62 305 ARG A C 1
ATOM 2426 O O . ARG A 1 305 ? 36.608 2.855 -3.625 1.00 49.62 305 ARG A O 1
ATOM 2433 N N . LEU A 1 306 ? 34.387 2.868 -3.229 1.00 51.88 306 LEU A N 1
ATOM 2434 C CA . LEU A 1 306 ? 34.354 4.240 -2.745 1.00 51.88 306 LEU A CA 1
ATOM 2435 C C . LEU A 1 306 ? 35.253 4.325 -1.504 1.00 51.88 306 LEU A C 1
ATOM 2437 O O . LEU A 1 306 ? 35.060 3.565 -0.549 1.00 51.88 306 LEU A O 1
ATOM 2441 N N . PRO A 1 307 ? 36.259 5.220 -1.493 1.00 49.88 307 PRO A N 1
ATOM 2442 C CA . PRO A 1 307 ? 37.030 5.442 -0.288 1.00 49.88 307 PRO A CA 1
ATOM 2443 C C . PRO A 1 307 ? 36.064 5.874 0.812 1.00 49.88 307 PRO A C 1
ATOM 2445 O O . PRO A 1 307 ? 35.186 6.710 0.585 1.00 49.88 307 PRO A O 1
ATOM 2448 N N . VAL A 1 308 ? 36.236 5.285 1.997 1.00 52.53 308 VAL A N 1
ATOM 2449 C CA . VAL A 1 308 ? 35.499 5.640 3.214 1.00 52.53 308 VAL A CA 1
ATOM 2450 C C . VAL A 1 308 ? 35.398 7.163 3.284 1.00 52.53 308 VAL A C 1
ATOM 2452 O O . VAL A 1 308 ? 36.424 7.839 3.159 1.00 52.53 308 VAL A O 1
ATOM 2455 N N . ALA A 1 309 ? 34.174 7.691 3.400 1.00 55.62 309 ALA A N 1
ATOM 2456 C CA . ALA A 1 309 ? 33.919 9.119 3.243 1.00 55.62 309 ALA A CA 1
ATOM 2457 C C . ALA A 1 309 ? 34.945 9.938 4.054 1.00 55.62 309 ALA A C 1
ATOM 2459 O O . ALA A 1 309 ? 35.113 9.661 5.241 1.00 55.62 309 ALA A O 1
ATOM 2460 N N . PRO A 1 310 ? 35.645 10.933 3.475 1.00 53.97 310 PRO A N 1
ATOM 2461 C CA . PRO A 1 310 ? 36.794 11.571 4.129 1.00 53.97 310 PRO A CA 1
ATOM 2462 C C . PRO A 1 310 ? 36.467 12.215 5.482 1.00 53.97 310 PRO A C 1
ATOM 2464 O O . PRO A 1 310 ? 37.355 12.427 6.301 1.00 53.97 310 PRO A O 1
ATOM 2467 N N . TYR A 1 311 ? 35.190 12.529 5.724 1.00 48.50 311 TYR A N 1
ATOM 2468 C CA . TYR A 1 311 ? 34.710 13.079 6.986 1.00 48.50 311 TYR A CA 1
ATOM 2469 C C . TYR A 1 311 ? 34.540 12.026 8.101 1.00 48.50 311 TYR A C 1
ATOM 2471 O O . TYR A 1 311 ? 34.436 12.409 9.262 1.00 48.50 311 TYR A O 1
ATOM 2479 N N . LEU A 1 312 ? 34.557 10.719 7.800 1.00 47.34 312 LEU A N 1
ATOM 2480 C CA . LEU A 1 312 ? 34.441 9.646 8.801 1.00 47.34 312 LEU A CA 1
ATOM 2481 C C . LEU A 1 312 ? 35.586 9.662 9.819 1.00 47.34 312 LEU A C 1
ATOM 2483 O O . LEU A 1 312 ? 35.363 9.326 10.973 1.00 47.34 312 LEU A O 1
ATOM 2487 N N . SER A 1 313 ? 36.783 10.134 9.453 1.00 50.50 313 SER A N 1
ATOM 2488 C CA . SER A 1 313 ? 37.885 10.336 10.410 1.00 50.50 313 SER A CA 1
ATOM 2489 C C . SER A 1 313 ? 37.670 11.514 11.368 1.00 50.50 313 SER A C 1
ATOM 2491 O O . SER A 1 313 ? 38.398 11.647 12.349 1.00 50.50 313 SER A O 1
ATOM 2493 N N . TYR A 1 314 ? 36.715 12.395 11.062 1.00 55.06 314 TYR A N 1
ATOM 2494 C CA . TYR A 1 314 ? 36.344 13.547 11.885 1.00 55.06 314 TYR A CA 1
ATOM 2495 C C . TYR A 1 314 ? 35.109 13.264 12.753 1.00 55.06 314 TYR A C 1
ATOM 2497 O O . TYR A 1 314 ? 34.793 14.058 13.638 1.00 55.06 314 TYR A O 1
ATOM 2505 N N . LEU A 1 315 ? 34.429 12.134 12.530 1.00 47.69 315 LEU A N 1
ATOM 2506 C CA . LEU A 1 315 ? 33.403 11.614 13.423 1.00 47.69 315 LEU A CA 1
ATOM 2507 C C . LEU A 1 315 ? 34.118 10.863 14.553 1.00 47.69 315 LEU A C 1
ATOM 2509 O O . LEU A 1 315 ? 34.735 9.821 14.340 1.00 47.69 315 LEU A O 1
ATOM 2513 N N . HIS A 1 316 ? 34.116 11.434 15.759 1.00 46.59 316 HIS A N 1
ATOM 2514 C CA . HIS A 1 316 ? 34.723 10.780 16.916 1.00 46.59 316 HIS A CA 1
ATOM 2515 C C . HIS A 1 316 ? 34.034 9.424 17.196 1.00 46.59 316 HIS A C 1
ATOM 2517 O O . HIS A 1 316 ? 32.812 9.357 17.075 1.00 46.59 316 HIS A O 1
ATOM 2523 N N . PRO A 1 317 ? 34.755 8.370 17.636 1.00 45.66 317 PRO A N 1
ATOM 2524 C CA . PRO A 1 317 ? 34.202 7.019 17.842 1.00 45.66 317 PRO A CA 1
ATOM 2525 C C . PRO A 1 317 ? 33.226 6.867 19.029 1.00 45.66 317 PRO A C 1
ATOM 2527 O O . PRO A 1 317 ? 33.173 5.806 19.642 1.00 45.66 317 PRO A O 1
ATOM 2530 N N . GLY A 1 318 ? 32.508 7.919 19.424 1.00 45.12 318 GLY A N 1
ATOM 2531 C CA . GLY A 1 318 ? 31.819 7.967 20.716 1.00 45.12 318 GLY A CA 1
ATOM 2532 C C . GLY A 1 318 ? 30.557 8.817 20.780 1.00 45.12 318 GLY A C 1
ATOM 2533 O O . GLY A 1 318 ? 30.172 9.202 21.875 1.00 45.12 318 GLY A O 1
ATOM 2534 N N . HIS A 1 319 ? 29.907 9.109 19.657 1.00 35.72 319 HIS A N 1
ATOM 2535 C CA . HIS A 1 319 ? 28.505 9.514 19.690 1.00 35.72 319 HIS A CA 1
ATOM 2536 C C . HIS A 1 319 ? 27.744 8.676 18.675 1.00 35.72 319 HIS A C 1
ATOM 2538 O O . HIS A 1 319 ? 27.919 8.828 17.467 1.00 35.72 319 HIS A O 1
ATOM 2544 N N . GLU A 1 320 ? 26.958 7.744 19.205 1.00 38.75 320 GLU A N 1
ATOM 2545 C CA . GLU A 1 320 ? 25.923 7.049 18.460 1.00 38.75 320 GLU A CA 1
ATOM 2546 C C . GLU A 1 320 ? 25.028 8.073 17.759 1.00 38.75 320 GLU A C 1
ATOM 2548 O O . GLU A 1 320 ? 24.770 9.175 18.252 1.00 38.75 320 GLU A O 1
ATOM 2553 N N . THR A 1 321 ? 24.634 7.685 16.557 1.00 36.44 321 THR A N 1
ATOM 2554 C CA . THR A 1 321 ? 23.717 8.362 15.650 1.00 36.44 321 THR A CA 1
ATOM 2555 C C . THR A 1 321 ? 22.470 8.873 16.366 1.00 36.44 321 THR A C 1
ATOM 2557 O O . THR A 1 321 ? 21.804 8.106 17.060 1.00 36.44 321 THR A O 1
ATOM 2560 N N . GLY A 1 322 ? 22.143 10.146 16.142 1.00 33.38 322 GLY A N 1
ATOM 2561 C CA . GLY A 1 322 ? 20.764 10.628 16.197 1.00 33.38 322 GLY A CA 1
ATOM 2562 C C . GLY A 1 322 ? 20.162 10.587 14.805 1.00 33.38 322 GLY A C 1
ATOM 2563 O O . GLY A 1 322 ? 20.921 10.899 13.856 1.00 33.38 322 GLY A O 1
#

Nearest PDB structures (foldseek):
  6pai-assembly1_C  TM=3.849E-01  e=1.616E+00  Homo sapiens
  6z6z-assembly1_A  TM=4.183E-01  e=4.055E+00  Homo sapiens
  6ud7-assembly1_A  TM=3.477E-01  e=4.295E+00  Homo sapiens

Radius of gyration: 30.22 Å; Cα contacts (8 Å, |Δi|>4): 422; chains: 1; bounding box: 72×77×78 Å